Protein AF-A0A1Q8ZXB2-F1 (afdb_monomer_lite)

Structure (mmCIF, N/CA/C/O backbone):
data_AF-A0A1Q8ZXB2-F1
#
_entry.id   AF-A0A1Q8ZXB2-F1
#
loop_
_atom_site.group_PDB
_atom_site.id
_atom_site.type_symbol
_atom_site.label_atom_id
_atom_site.label_alt_id
_atom_site.label_comp_id
_atom_site.label_asym_id
_atom_site.label_entity_id
_atom_site.label_seq_id
_at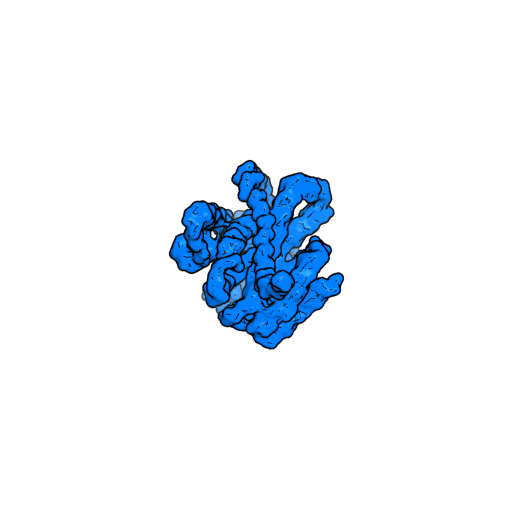om_site.pdbx_PDB_ins_code
_atom_site.Cartn_x
_atom_site.Cartn_y
_atom_site.Cartn_z
_atom_site.occupancy
_atom_site.B_iso_or_equiv
_atom_site.auth_seq_id
_atom_site.auth_comp_id
_atom_site.auth_asym_id
_atom_site.auth_atom_id
_atom_site.pdbx_PDB_model_num
ATOM 1 N N . MET A 1 1 ? -3.886 0.134 68.577 1.00 41.31 1 MET A N 1
ATOM 2 C CA . MET A 1 1 ? -2.543 -0.300 68.139 1.00 41.31 1 MET A CA 1
ATOM 3 C C . MET A 1 1 ? -2.770 -1.552 67.307 1.00 41.31 1 MET A C 1
ATOM 5 O O . MET A 1 1 ? -3.619 -2.317 67.733 1.00 41.31 1 MET A O 1
ATOM 9 N N . GLU A 1 2 ? -2.089 -1.690 66.161 1.00 32.56 2 GLU A N 1
ATOM 10 C CA . GLU A 1 2 ? -2.422 -2.555 64.994 1.00 32.56 2 GLU A CA 1
ATOM 11 C C . GLU A 1 2 ? -3.511 -1.990 64.057 1.00 32.56 2 GLU A C 1
ATOM 13 O O . GLU A 1 2 ? -4.456 -1.363 64.528 1.00 32.56 2 GLU A O 1
ATOM 18 N N . ILE A 1 3 ? -3.537 -2.289 62.753 1.00 37.03 3 ILE A N 1
ATOM 19 C CA . ILE A 1 3 ? -2.647 -2.056 61.587 1.00 37.03 3 ILE A CA 1
ATOM 20 C C . ILE A 1 3 ? -3.487 -2.523 60.364 1.00 37.03 3 ILE A C 1
ATOM 22 O O . ILE A 1 3 ? -4.209 -3.504 60.470 1.00 37.03 3 ILE A O 1
ATOM 26 N N . GLU A 1 4 ? -3.399 -1.797 59.240 1.00 34.88 4 GLU A N 1
ATOM 27 C CA . GLU A 1 4 ? -3.680 -2.196 57.834 1.00 34.88 4 GLU A CA 1
ATOM 28 C C . GLU A 1 4 ? -5.037 -2.799 57.388 1.00 34.88 4 GLU A C 1
ATOM 30 O O . GLU A 1 4 ? -5.417 -3.908 57.734 1.00 34.88 4 GLU A O 1
ATOM 35 N N . HIS A 1 5 ? -5.681 -2.147 56.404 1.00 34.31 5 HIS A N 1
ATOM 36 C CA . HIS A 1 5 ? -5.568 -2.575 54.995 1.00 34.31 5 HIS A CA 1
ATOM 37 C C . HIS A 1 5 ? -6.245 -1.571 54.038 1.00 34.31 5 HIS A C 1
ATOM 39 O O . HIS A 1 5 ? -7.445 -1.618 53.775 1.00 34.31 5 HIS A O 1
ATOM 45 N N . MET A 1 6 ? -5.443 -0.675 53.453 1.00 32.47 6 MET A N 1
ATOM 46 C CA . MET A 1 6 ? -5.772 -0.019 52.184 1.00 32.47 6 MET A CA 1
ATOM 47 C C . MET A 1 6 ? -5.196 -0.861 51.045 1.00 32.47 6 MET A C 1
ATOM 49 O O . MET A 1 6 ? -3.980 -0.977 50.911 1.00 32.47 6 MET A O 1
ATOM 53 N N . ILE A 1 7 ? -6.053 -1.410 50.184 1.00 34.94 7 ILE A N 1
ATOM 54 C CA . ILE A 1 7 ? -5.630 -1.961 48.892 1.00 34.94 7 ILE A CA 1
ATOM 55 C C . ILE A 1 7 ? -5.640 -0.811 47.880 1.00 34.94 7 ILE A C 1
ATOM 57 O O . ILE A 1 7 ? -6.635 -0.540 47.208 1.00 34.94 7 ILE A O 1
ATOM 61 N N . HIS A 1 8 ? -4.508 -0.115 47.774 1.00 31.95 8 HIS A N 1
ATOM 62 C CA . HIS A 1 8 ? -4.231 0.780 46.657 1.00 31.95 8 HIS A CA 1
ATOM 63 C C . HIS A 1 8 ? -3.672 -0.027 45.479 1.00 31.95 8 HIS A C 1
ATOM 65 O O . HIS A 1 8 ? -2.573 -0.574 45.521 1.00 31.95 8 HIS A O 1
ATOM 71 N N . LYS A 1 9 ? -4.445 -0.075 44.393 1.00 31.98 9 LYS A N 1
ATOM 72 C CA . LYS A 1 9 ? -4.038 -0.607 43.088 1.00 31.98 9 LYS A CA 1
ATOM 73 C C . LYS A 1 9 ? -2.970 0.321 42.473 1.00 31.98 9 LYS A C 1
ATOM 75 O O . LYS A 1 9 ? -3.253 1.510 42.302 1.00 31.98 9 LYS A O 1
ATOM 80 N N . PRO A 1 10 ? -1.765 -0.157 42.113 1.00 35.84 10 PRO A N 1
ATOM 81 C CA . PRO A 1 10 ? -0.718 0.723 41.607 1.00 35.84 10 PRO A CA 1
ATOM 82 C C . PRO A 1 10 ? -0.973 1.119 40.144 1.00 35.84 10 PRO A C 1
ATOM 84 O O . PRO A 1 10 ? -0.907 0.297 39.229 1.00 35.84 10 PRO A O 1
ATOM 87 N N . ARG A 1 11 ? -1.213 2.418 39.920 1.00 35.97 11 ARG A N 1
ATOM 88 C CA . ARG A 1 11 ? -1.041 3.090 38.623 1.00 35.97 11 ARG A CA 1
ATOM 89 C C . ARG A 1 11 ? 0.454 3.118 38.286 1.00 35.97 11 ARG A C 1
ATOM 91 O O . ARG A 1 11 ? 1.194 3.919 38.849 1.00 35.97 11 ARG A O 1
ATOM 98 N N . ARG A 1 12 ? 0.905 2.289 37.341 1.00 34.97 12 ARG A N 1
ATOM 99 C CA . ARG A 1 12 ? 2.200 2.491 36.672 1.00 34.97 12 ARG A CA 1
ATOM 100 C C . ARG A 1 12 ? 2.008 3.418 35.477 1.00 34.97 12 ARG A C 1
ATOM 102 O O . ARG A 1 12 ? 1.686 2.983 34.379 1.00 34.97 12 ARG A O 1
ATOM 109 N N . ALA A 1 13 ? 2.207 4.708 35.729 1.00 33.03 13 ALA A N 1
ATOM 110 C CA . ALA A 1 13 ? 2.567 5.674 34.705 1.00 33.03 13 ALA A CA 1
ATOM 111 C C . ALA A 1 13 ? 4.041 5.446 34.341 1.00 33.03 13 ALA A C 1
ATOM 113 O O . ALA A 1 13 ? 4.943 5.920 35.033 1.00 33.03 13 ALA A O 1
ATOM 114 N N . THR A 1 14 ? 4.295 4.678 33.284 1.00 30.80 14 THR A N 1
ATOM 115 C CA . THR A 1 14 ? 5.643 4.561 32.726 1.00 30.80 14 THR A CA 1
ATOM 116 C C . THR A 1 14 ? 5.859 5.718 31.763 1.00 30.80 14 THR A C 1
ATOM 118 O O . THR A 1 14 ? 5.283 5.768 30.680 1.00 30.80 14 THR A O 1
ATOM 121 N N . LYS A 1 15 ? 6.682 6.668 32.205 1.00 31.34 15 LYS A N 1
ATOM 122 C CA . LYS A 1 15 ? 7.253 7.743 31.398 1.00 31.34 15 LYS A CA 1
ATOM 123 C C . LYS A 1 15 ? 7.986 7.126 30.199 1.00 31.34 15 LYS A C 1
ATOM 125 O O . LYS A 1 15 ? 9.001 6.464 30.393 1.00 31.34 15 LYS A O 1
ATOM 130 N N . ILE A 1 16 ? 7.489 7.347 28.983 1.00 32.88 16 ILE A N 1
ATOM 131 C CA . ILE A 1 16 ? 8.273 7.163 27.758 1.00 32.88 16 ILE A CA 1
ATOM 132 C C . ILE A 1 16 ? 8.692 8.553 27.293 1.00 32.88 16 ILE A C 1
ATOM 134 O O . ILE A 1 16 ? 7.879 9.399 26.929 1.00 32.88 16 ILE A O 1
ATOM 138 N N . THR A 1 17 ? 9.990 8.780 27.417 1.00 32.19 17 THR A N 1
ATOM 139 C CA . THR A 1 17 ? 10.724 9.993 27.095 1.00 32.19 17 THR A CA 1
ATOM 140 C C . THR A 1 17 ? 10.574 10.352 25.617 1.00 32.19 17 THR A C 1
ATOM 142 O O . THR A 1 17 ? 10.828 9.538 24.731 1.00 32.19 17 THR A O 1
ATOM 145 N N . VAL A 1 18 ? 10.183 11.600 25.372 1.00 33.41 18 VAL A N 1
ATOM 146 C CA . VAL A 1 18 ? 10.140 12.257 24.064 1.00 33.41 18 VAL A CA 1
ATOM 147 C C . VAL A 1 18 ? 11.565 12.361 23.505 1.00 33.41 18 VAL A C 1
ATOM 149 O O . VAL A 1 18 ? 12.358 13.173 23.965 1.00 33.41 18 VAL A O 1
ATOM 152 N N . PHE A 1 19 ? 11.879 11.541 22.503 1.00 29.39 19 PHE A N 1
ATOM 153 C CA . PHE A 1 19 ? 13.029 11.694 21.605 1.00 29.39 19 PHE A CA 1
ATOM 154 C C . PHE A 1 19 ? 12.499 11.623 20.169 1.00 29.39 19 PHE A C 1
ATOM 156 O O . PHE A 1 19 ? 12.494 10.562 19.554 1.00 29.39 19 PHE A O 1
ATOM 163 N N . LEU A 1 20 ? 11.952 12.728 19.653 1.00 33.69 20 LEU A N 1
ATOM 164 C CA . LEU A 1 20 ? 11.461 12.799 18.269 1.00 33.69 20 LEU A CA 1
ATOM 165 C C . LEU A 1 20 ? 11.392 14.250 17.765 1.00 33.69 20 LEU A C 1
ATOM 167 O O . LEU A 1 20 ? 10.346 14.739 17.359 1.00 33.69 20 LEU A O 1
ATOM 171 N N . THR A 1 21 ? 12.527 14.951 17.787 1.00 33.75 21 THR A N 1
ATOM 172 C CA . THR A 1 21 ? 12.700 16.250 17.111 1.00 33.75 21 THR A CA 1
ATOM 173 C C . THR A 1 21 ? 14.151 16.436 16.656 1.00 33.75 21 THR A C 1
ATOM 175 O O . THR A 1 21 ? 14.835 17.297 17.191 1.00 33.75 21 THR A O 1
ATOM 178 N N . ALA A 1 22 ? 14.655 15.614 15.723 1.00 27.95 22 ALA A N 1
ATOM 179 C CA . ALA A 1 22 ? 15.921 15.893 15.014 1.00 27.95 22 ALA A CA 1
ATOM 180 C C . ALA A 1 22 ? 16.197 14.954 13.812 1.00 27.95 22 ALA A C 1
ATOM 182 O O . ALA A 1 22 ? 17.287 14.412 13.723 1.00 27.95 22 ALA A O 1
ATOM 183 N N . VAL A 1 23 ? 15.256 14.726 12.884 1.00 32.59 23 VAL A N 1
ATOM 184 C CA . VAL A 1 23 ? 15.594 14.165 11.547 1.00 32.59 23 VAL A CA 1
ATOM 185 C C . VAL A 1 23 ? 14.583 14.677 10.511 1.00 32.59 23 VAL A C 1
ATOM 187 O O . VAL A 1 23 ? 13.684 13.954 10.092 1.00 32.59 23 VAL A O 1
ATOM 190 N N . SER A 1 24 ? 14.633 15.963 10.152 1.00 34.28 24 SER A N 1
ATOM 191 C CA . SER A 1 24 ? 13.701 16.519 9.146 1.00 34.28 24 SER A CA 1
ATOM 192 C C . SER A 1 24 ? 14.320 17.526 8.177 1.00 34.28 24 SER A C 1
ATOM 194 O O . SER A 1 24 ? 13.580 18.227 7.500 1.00 34.28 24 SER A O 1
ATOM 196 N N . VAL A 1 25 ? 15.649 17.605 8.065 1.00 33.84 25 VAL A N 1
ATOM 197 C CA . VAL A 1 25 ? 16.295 18.488 7.079 1.00 33.84 25 VAL A CA 1
ATOM 198 C C . VAL A 1 25 ? 17.496 17.788 6.456 1.00 33.84 25 VAL A C 1
ATOM 200 O O . VAL A 1 25 ? 18.619 17.945 6.911 1.00 33.84 25 VAL A O 1
ATOM 203 N N . MET A 1 26 ? 17.246 16.967 5.444 1.00 35.16 26 MET A N 1
ATOM 2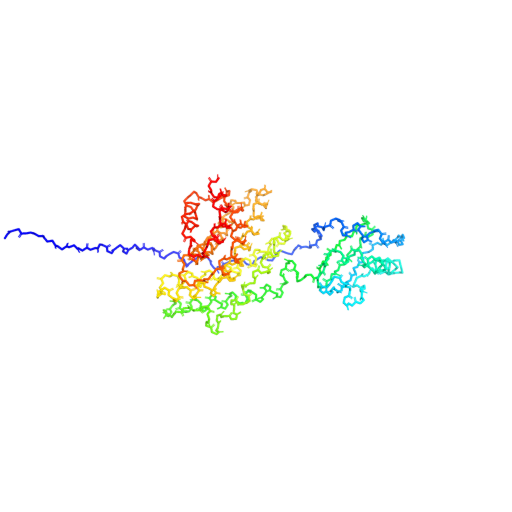04 C CA . MET A 1 26 ? 18.140 16.696 4.310 1.00 35.16 26 MET A CA 1
ATOM 205 C C . MET A 1 26 ? 17.419 15.723 3.379 1.00 35.16 26 MET A C 1
ATOM 207 O O . MET A 1 26 ? 16.443 15.114 3.803 1.00 35.16 26 MET A O 1
ATOM 211 N N . TRP A 1 27 ? 17.931 15.549 2.163 1.00 32.44 27 TRP A N 1
ATOM 212 C CA . TRP A 1 27 ? 17.411 14.721 1.062 1.00 32.44 27 TRP A CA 1
ATOM 213 C C . TRP A 1 27 ? 16.658 15.501 -0.024 1.00 32.44 27 TRP A C 1
ATOM 215 O O . TRP A 1 27 ? 15.536 15.178 -0.399 1.00 32.44 27 TRP A O 1
ATOM 225 N N . MET A 1 28 ? 17.347 16.500 -0.587 1.00 33.44 28 MET A N 1
ATOM 226 C CA . MET A 1 28 ? 17.299 16.753 -2.028 1.00 33.44 28 MET A CA 1
ATOM 227 C C . MET A 1 28 ? 18.561 16.151 -2.654 1.00 33.44 28 MET A C 1
ATOM 229 O O . MET A 1 28 ? 19.635 16.712 -2.480 1.00 33.44 28 MET A O 1
ATOM 233 N N . PHE A 1 29 ? 18.433 15.051 -3.393 1.00 31.67 29 PHE A N 1
ATOM 234 C CA . PHE A 1 29 ? 19.341 14.731 -4.496 1.00 31.67 29 PHE A CA 1
ATOM 235 C C . PHE A 1 29 ? 18.524 14.060 -5.598 1.00 31.67 29 PHE A C 1
ATOM 237 O O . PHE A 1 29 ? 18.006 12.960 -5.429 1.00 31.67 29 PHE A O 1
ATOM 244 N N . ALA A 1 30 ? 18.379 14.774 -6.712 1.00 28.95 30 ALA A N 1
ATOM 245 C CA . ALA A 1 30 ? 17.863 14.242 -7.958 1.00 28.95 30 ALA A CA 1
ATOM 246 C C . ALA A 1 30 ? 19.004 13.505 -8.670 1.00 28.95 30 ALA A C 1
ATOM 248 O O . ALA A 1 30 ? 20.002 14.124 -9.034 1.00 28.95 30 ALA A O 1
ATOM 249 N N . PHE A 1 31 ? 18.856 12.198 -8.880 1.00 30.98 31 PHE A N 1
ATOM 250 C CA . PHE A 1 31 ? 19.665 11.457 -9.843 1.00 30.98 31 PHE A CA 1
ATOM 251 C C . PHE A 1 31 ? 18.786 11.133 -11.050 1.00 30.98 31 PHE A C 1
ATOM 253 O O . PHE A 1 31 ? 17.830 10.368 -10.951 1.00 30.98 31 PHE A O 1
ATOM 260 N N . SER A 1 32 ? 19.101 11.746 -12.189 1.00 29.02 32 SER A N 1
ATOM 261 C CA . SER A 1 32 ? 18.506 11.410 -13.481 1.00 29.02 32 SER A CA 1
ATOM 262 C C . SER A 1 32 ? 19.153 10.136 -14.014 1.00 29.02 32 SER A C 1
ATOM 264 O O . SER A 1 32 ? 20.352 10.135 -14.284 1.00 29.02 32 SER A O 1
ATOM 266 N N . ILE A 1 33 ? 18.379 9.065 -14.204 1.00 30.59 33 ILE A N 1
ATOM 267 C CA . ILE A 1 33 ? 18.810 7.895 -14.980 1.00 30.59 33 ILE A CA 1
ATOM 268 C C . ILE A 1 33 ? 17.678 7.481 -15.927 1.00 30.59 33 ILE A C 1
ATOM 270 O O . ILE A 1 33 ? 16.533 7.298 -15.522 1.00 30.59 33 ILE A O 1
ATOM 274 N N . SER A 1 34 ? 18.043 7.372 -17.205 1.00 24.20 34 SER A N 1
ATOM 275 C CA . SER A 1 34 ? 17.224 6.964 -18.349 1.00 24.20 34 SER A CA 1
ATOM 276 C C . SER A 1 34 ? 16.702 5.525 -18.199 1.00 24.20 34 SER A C 1
ATOM 278 O O . SER A 1 34 ? 17.465 4.623 -17.849 1.00 24.20 34 SER A O 1
ATOM 280 N N . SER A 1 35 ? 15.410 5.294 -18.458 1.00 28.97 35 SER A N 1
ATOM 281 C CA . SER A 1 35 ? 14.759 3.982 -18.332 1.00 28.97 35 SER A CA 1
ATOM 282 C C . SER A 1 35 ? 14.582 3.288 -19.684 1.00 28.97 35 SER A C 1
ATOM 284 O O . SER A 1 35 ? 13.840 3.772 -20.535 1.00 28.97 35 SER A O 1
ATOM 286 N N . ALA A 1 36 ? 15.169 2.100 -19.829 1.00 24.86 36 ALA A N 1
ATOM 287 C CA . ALA A 1 36 ? 14.821 1.118 -20.856 1.00 24.86 36 ALA A CA 1
ATOM 288 C C . ALA A 1 36 ? 14.400 -0.209 -20.189 1.00 24.86 36 ALA A C 1
ATOM 290 O O . ALA A 1 36 ? 15.204 -0.748 -19.427 1.00 24.86 36 ALA A O 1
ATOM 291 N N . GLN A 1 37 ? 13.146 -0.629 -20.458 1.00 30.55 37 GLN A N 1
ATOM 292 C CA . GLN A 1 37 ? 12.530 -1.980 -20.620 1.00 30.55 37 GLN A CA 1
ATOM 293 C C . GLN A 1 37 ? 12.864 -3.123 -19.628 1.00 30.55 37 GLN A C 1
ATOM 295 O O . GLN A 1 37 ? 13.959 -3.173 -19.070 1.00 30.55 37 GLN A O 1
ATOM 300 N N . ASP A 1 38 ? 12.029 -4.142 -19.372 1.00 28.25 38 ASP A N 1
ATOM 301 C CA . ASP A 1 38 ? 10.601 -4.506 -19.567 1.00 28.25 38 ASP A CA 1
ATOM 302 C C . ASP A 1 38 ? 10.347 -5.668 -18.549 1.00 28.25 38 ASP A C 1
ATOM 304 O O . ASP A 1 38 ? 11.302 -6.349 -18.164 1.00 28.25 38 ASP A O 1
ATOM 308 N N . ALA A 1 39 ? 9.109 -5.906 -18.089 1.00 29.39 39 ALA A N 1
ATOM 309 C CA . ALA A 1 39 ? 8.729 -7.020 -17.188 1.00 29.39 39 ALA A CA 1
ATOM 310 C C . ALA A 1 39 ? 7.870 -8.084 -17.928 1.00 29.39 39 ALA A C 1
ATOM 312 O O . ALA A 1 39 ? 7.275 -7.758 -18.956 1.00 29.39 39 ALA A O 1
ATOM 313 N N . PRO A 1 40 ? 7.812 -9.358 -17.474 1.00 36.81 40 PRO A N 1
ATOM 314 C CA . PRO A 1 40 ? 7.386 -10.485 -18.307 1.00 36.81 40 PRO A CA 1
ATOM 315 C C . PRO A 1 40 ? 5.861 -10.645 -18.403 1.00 36.81 40 PRO A C 1
ATOM 317 O O . PRO A 1 40 ? 5.138 -10.620 -17.409 1.00 36.81 40 PRO A O 1
ATOM 320 N N . VAL A 1 41 ? 5.399 -10.876 -19.631 1.00 45.75 41 VAL A N 1
ATOM 321 C CA . VAL A 1 41 ? 3.998 -11.050 -20.041 1.00 45.75 41 VAL A CA 1
ATOM 322 C C . VAL A 1 41 ? 3.596 -12.532 -20.001 1.00 45.75 41 VAL A C 1
ATOM 324 O O . VAL A 1 41 ? 4.425 -13.419 -20.197 1.00 45.75 41 VAL A O 1
ATOM 327 N N . ASN A 1 42 ? 2.303 -12.800 -19.785 1.00 58.62 42 ASN A N 1
ATOM 328 C CA . ASN A 1 42 ? 1.661 -14.110 -19.930 1.00 58.62 42 ASN A CA 1
ATOM 329 C C . ASN A 1 42 ? 1.934 -14.698 -21.334 1.00 58.62 42 ASN A C 1
ATOM 331 O O . ASN A 1 42 ? 1.296 -14.304 -22.311 1.00 58.62 42 ASN A O 1
ATOM 335 N N . SER A 1 43 ? 2.899 -15.618 -21.435 1.00 61.12 43 SER A N 1
ATOM 336 C CA . SER A 1 43 ? 3.471 -16.107 -22.702 1.00 61.12 43 SER A CA 1
ATOM 337 C C . SER A 1 43 ? 2.428 -16.592 -23.715 1.00 61.12 43 SER A C 1
ATOM 339 O O . SER A 1 43 ? 2.554 -16.322 -24.904 1.00 61.12 43 SER A O 1
ATOM 341 N N . LYS A 1 44 ? 1.329 -17.195 -23.246 1.00 70.44 44 LYS A N 1
ATOM 342 C CA . LYS A 1 44 ? 0.254 -17.722 -24.105 1.00 70.44 44 LYS A CA 1
ATOM 343 C C . LYS A 1 44 ? -0.507 -16.657 -24.901 1.00 70.44 44 LYS A C 1
ATOM 345 O O . LYS A 1 44 ? -0.940 -16.932 -26.020 1.00 70.44 44 LYS A O 1
ATOM 350 N N . LEU A 1 45 ? -0.698 -15.460 -24.343 1.00 76.56 45 LEU A N 1
ATOM 351 C CA . LEU A 1 45 ? -1.380 -14.364 -25.045 1.00 76.56 45 LEU A CA 1
ATOM 352 C C . LEU A 1 45 ? -0.503 -13.831 -26.182 1.00 76.56 45 LEU A C 1
ATOM 354 O O . LEU A 1 45 ? -0.979 -13.609 -27.295 1.00 76.56 45 LEU A O 1
ATOM 358 N N . ASN A 1 46 ? 0.794 -13.696 -25.909 1.00 77.00 46 ASN A N 1
ATOM 359 C CA . ASN A 1 46 ? 1.766 -13.270 -26.904 1.00 77.00 46 ASN A CA 1
ATOM 360 C C . ASN A 1 46 ? 1.875 -14.272 -28.049 1.00 77.00 46 ASN A C 1
ATOM 362 O O . ASN A 1 46 ? 1.771 -13.868 -29.203 1.00 77.00 46 ASN A O 1
ATOM 366 N N . ASP A 1 47 ? 1.988 -15.565 -27.741 1.00 75.94 47 ASP A N 1
ATOM 367 C CA . ASP A 1 47 ? 2.031 -16.624 -28.753 1.00 75.94 47 ASP A CA 1
ATOM 368 C C . ASP A 1 47 ? 0.773 -16.610 -29.635 1.00 75.94 47 ASP A C 1
ATOM 370 O O . ASP A 1 47 ? 0.847 -16.769 -30.855 1.00 75.94 47 ASP A O 1
ATOM 374 N N . THR A 1 48 ? -0.391 -16.351 -29.030 1.00 80.00 48 THR A N 1
ATOM 375 C CA . THR A 1 48 ? -1.670 -16.261 -29.745 1.00 80.00 48 THR A CA 1
ATOM 376 C C . THR A 1 48 ? -1.661 -15.128 -30.764 1.00 80.00 48 THR A C 1
ATOM 378 O O . THR A 1 48 ? -2.029 -15.339 -31.916 1.00 80.00 48 THR A O 1
ATOM 381 N N . ILE A 1 49 ? -1.220 -13.935 -30.368 1.00 82.88 49 ILE A N 1
ATOM 382 C CA . ILE A 1 49 ? -1.210 -12.760 -31.245 1.00 82.88 49 ILE A CA 1
ATOM 383 C C . ILE A 1 49 ? -0.094 -12.860 -32.291 1.00 82.88 49 ILE A C 1
ATOM 385 O O . ILE A 1 49 ? -0.319 -12.520 -33.455 1.00 82.88 49 ILE A O 1
ATOM 389 N N . LEU A 1 50 ? 1.078 -13.382 -31.914 1.00 83.31 50 LEU A N 1
ATOM 390 C CA . LEU A 1 50 ? 2.179 -13.646 -32.842 1.00 83.31 50 LEU A CA 1
ATOM 391 C C . LEU A 1 50 ? 1.779 -14.664 -33.917 1.00 83.31 50 LEU A C 1
ATOM 393 O O . LEU A 1 50 ? 2.172 -14.502 -35.068 1.00 83.31 50 LEU A O 1
ATOM 397 N N . ALA A 1 51 ? 0.909 -15.632 -33.610 1.00 82.38 51 ALA A N 1
ATOM 398 C CA . ALA A 1 51 ? 0.364 -16.547 -34.616 1.00 82.38 51 ALA A CA 1
ATOM 399 C C . ALA A 1 51 ? -0.487 -15.842 -35.696 1.00 82.38 51 ALA A C 1
ATOM 401 O O . ALA A 1 51 ? -0.642 -16.365 -36.800 1.00 82.38 51 ALA A O 1
ATOM 402 N N . CYS A 1 52 ? -1.040 -14.660 -35.405 1.00 86.94 52 CYS A N 1
ATOM 403 C CA . CYS A 1 52 ? -1.750 -13.829 -36.382 1.00 86.94 52 CYS A CA 1
ATOM 404 C C . CYS A 1 52 ? -0.852 -12.794 -37.072 1.00 86.94 52 CYS A C 1
ATOM 406 O O . CYS A 1 52 ? -1.318 -12.102 -37.987 1.00 86.94 52 CYS A O 1
ATOM 408 N N . PHE A 1 53 ? 0.400 -12.653 -36.636 1.00 90.00 53 PHE A N 1
ATOM 409 C CA . PHE A 1 53 ? 1.291 -11.593 -37.076 1.00 90.00 53 PHE A CA 1
ATOM 410 C C . PHE A 1 53 ? 2.139 -12.023 -38.273 1.00 90.00 53 PHE A C 1
ATOM 412 O O . PHE A 1 53 ? 2.841 -13.026 -38.242 1.00 90.00 53 PHE A O 1
ATOM 419 N N . MET A 1 54 ? 2.073 -11.234 -39.346 1.00 86.25 54 MET A N 1
ATOM 420 C CA . MET A 1 54 ? 2.890 -11.412 -40.549 1.00 86.25 54 MET A CA 1
ATOM 421 C C . MET A 1 54 ? 3.674 -10.118 -40.793 1.00 86.25 54 MET A C 1
ATOM 423 O O . MET A 1 54 ? 3.162 -9.226 -41.482 1.00 86.25 54 MET A O 1
ATOM 427 N N . PRO A 1 55 ? 4.860 -9.963 -40.176 1.00 83.75 55 PRO A N 1
ATOM 428 C CA . PRO A 1 55 ? 5.635 -8.736 -40.288 1.00 83.75 55 PRO A CA 1
ATOM 429 C C . PRO A 1 55 ? 6.246 -8.583 -41.688 1.00 83.75 55 PRO A C 1
ATOM 431 O O . PRO A 1 55 ? 6.754 -9.560 -42.246 1.00 83.75 55 PRO A O 1
ATOM 434 N N . PRO A 1 56 ? 6.253 -7.369 -42.265 1.00 83.31 56 PRO A N 1
ATOM 435 C CA . PRO A 1 56 ? 7.130 -7.068 -43.387 1.00 83.31 56 PRO A CA 1
ATOM 436 C C . PRO A 1 56 ? 8.601 -7.068 -42.922 1.00 83.31 56 PRO A C 1
ATOM 438 O O . PRO A 1 56 ? 8.882 -6.658 -41.792 1.00 83.31 56 PRO A O 1
ATOM 441 N N . PRO A 1 57 ? 9.553 -7.506 -43.764 1.00 82.25 57 PRO A N 1
ATOM 442 C CA . PRO A 1 57 ? 10.970 -7.451 -43.422 1.00 82.25 57 PRO A CA 1
ATOM 443 C C . PRO A 1 57 ? 11.485 -6.004 -43.404 1.00 82.25 57 PRO A C 1
ATOM 445 O O . PRO A 1 57 ? 11.026 -5.163 -44.176 1.00 82.25 57 PRO A O 1
ATOM 448 N N . GLY A 1 58 ? 12.494 -5.743 -42.569 1.00 79.94 58 GLY A N 1
ATOM 449 C CA . GLY A 1 58 ? 13.266 -4.494 -42.594 1.00 79.94 58 GLY A CA 1
ATOM 450 C C . GLY A 1 58 ? 12.767 -3.369 -41.685 1.00 79.94 58 GLY A C 1
ATOM 451 O O . GLY A 1 58 ? 13.328 -2.280 -41.748 1.00 79.94 58 GLY A O 1
ATOM 452 N N . ALA A 1 59 ? 11.748 -3.604 -40.856 1.00 85.31 59 ALA A N 1
ATOM 453 C CA . ALA A 1 59 ? 11.356 -2.651 -39.819 1.00 85.31 59 ALA A CA 1
ATOM 454 C C . ALA A 1 59 ? 12.439 -2.554 -38.736 1.00 85.31 59 ALA A C 1
ATOM 456 O O . ALA A 1 59 ? 13.034 -3.566 -38.360 1.00 85.31 59 ALA A O 1
ATOM 457 N N . THR A 1 60 ? 12.688 -1.346 -38.239 1.00 80.50 60 THR A N 1
ATOM 458 C CA . THR A 1 60 ? 13.704 -1.082 -37.203 1.00 80.50 60 THR A CA 1
ATOM 459 C C . THR A 1 60 ? 13.112 -0.445 -35.955 1.00 80.50 60 THR A C 1
ATOM 461 O O . THR A 1 60 ? 13.753 -0.456 -34.905 1.00 80.50 60 THR A O 1
ATOM 464 N N . HIS A 1 61 ? 11.883 0.064 -36.043 1.00 80.88 61 HIS A N 1
ATOM 465 C CA . HIS A 1 61 ? 11.192 0.702 -34.934 1.00 80.88 61 HIS A CA 1
ATOM 466 C C . HIS A 1 61 ? 10.018 -0.131 -34.433 1.00 80.88 61 HIS A C 1
ATOM 468 O O . HIS A 1 61 ? 9.417 -0.945 -35.135 1.00 80.88 61 HIS A O 1
ATOM 474 N N . ILE A 1 62 ? 9.680 0.112 -33.174 1.00 80.75 62 ILE A N 1
ATOM 475 C CA . ILE A 1 62 ? 8.606 -0.580 -32.478 1.00 80.75 62 ILE A CA 1
ATOM 476 C C . ILE A 1 62 ? 7.253 -0.038 -32.940 1.00 80.75 62 ILE A C 1
ATOM 478 O O . ILE A 1 62 ? 7.103 1.147 -33.237 1.00 80.75 62 ILE A O 1
ATOM 482 N N . ALA A 1 63 ? 6.254 -0.918 -32.972 1.00 83.69 63 ALA A N 1
ATOM 483 C CA . ALA A 1 63 ? 4.863 -0.530 -33.162 1.00 83.69 63 ALA A CA 1
ATOM 484 C C . ALA A 1 63 ? 4.057 -0.780 -31.887 1.00 83.69 63 ALA A C 1
ATOM 486 O O . ALA A 1 63 ? 4.172 -1.845 -31.279 1.00 83.69 63 ALA A O 1
ATOM 487 N N . VAL A 1 64 ? 3.207 0.175 -31.504 1.00 83.50 64 VAL A N 1
ATOM 488 C CA . VAL A 1 64 ? 2.295 0.033 -30.359 1.00 83.50 64 VAL A CA 1
ATOM 489 C C . VAL A 1 64 ? 0.853 0.155 -30.831 1.00 83.50 64 VAL A C 1
ATOM 491 O O . VAL A 1 64 ? 0.460 1.169 -31.410 1.00 83.50 64 VAL A O 1
ATOM 494 N N . ILE A 1 65 ? 0.056 -0.880 -30.572 1.00 87.19 65 ILE A N 1
ATOM 495 C CA . ILE A 1 65 ? -1.357 -0.975 -30.945 1.00 87.19 65 ILE A CA 1
ATOM 496 C C . ILE A 1 65 ? -2.214 -0.910 -29.692 1.00 87.19 65 ILE A C 1
ATOM 498 O O . ILE A 1 65 ? -2.139 -1.806 -28.866 1.00 87.19 65 ILE A O 1
ATOM 502 N N . SER A 1 66 ? -3.069 0.097 -29.563 1.00 82.38 66 SER A N 1
ATOM 503 C CA . SER A 1 66 ? -4.024 0.195 -28.460 1.00 82.38 66 SER A CA 1
ATOM 504 C C . SER A 1 66 ? -5.388 -0.375 -28.847 1.00 82.38 66 SER A C 1
ATOM 506 O O . SER A 1 66 ? -5.905 -0.080 -29.922 1.00 82.38 66 SER A O 1
ATOM 508 N N . ALA A 1 67 ? -5.980 -1.177 -27.970 1.00 83.81 67 ALA A N 1
ATOM 509 C CA . ALA A 1 67 ? -7.299 -1.776 -28.092 1.00 83.81 67 ALA A CA 1
ATOM 510 C C . ALA A 1 67 ? -8.081 -1.570 -26.792 1.00 83.81 67 ALA A C 1
ATOM 512 O O . ALA A 1 67 ? -7.554 -1.808 -25.711 1.00 83.81 67 ALA A O 1
ATOM 513 N N . THR A 1 68 ? -9.342 -1.162 -26.883 1.00 83.81 68 THR A N 1
ATOM 514 C CA . THR A 1 68 ? -10.212 -1.016 -25.707 1.00 83.81 68 THR A CA 1
ATOM 515 C C . THR A 1 68 ? -11.132 -2.217 -25.618 1.00 83.81 68 THR A C 1
ATOM 517 O O . THR A 1 68 ? -11.854 -2.489 -26.572 1.00 83.81 68 THR A O 1
ATOM 520 N N . PHE A 1 69 ? -11.144 -2.904 -24.480 1.00 79.19 69 PHE A N 1
ATOM 521 C CA . PHE A 1 69 ? -11.936 -4.107 -24.249 1.00 79.19 69 PHE A CA 1
ATOM 522 C C . PHE A 1 69 ? -13.208 -3.820 -23.447 1.00 79.19 69 PHE A C 1
ATOM 524 O O . PHE A 1 69 ? -13.198 -3.029 -22.496 1.00 79.19 69 PHE A O 1
ATOM 531 N N . ALA A 1 70 ? -14.307 -4.458 -23.847 1.00 82.25 70 ALA A N 1
ATOM 532 C CA . ALA A 1 70 ? -15.569 -4.481 -23.117 1.00 82.25 70 ALA A CA 1
ATOM 533 C C . ALA A 1 70 ? -15.551 -5.548 -22.004 1.00 82.25 70 ALA A C 1
ATOM 535 O O . ALA A 1 70 ? -14.593 -6.305 -21.858 1.00 82.25 70 ALA A O 1
ATOM 536 N N . GLU A 1 71 ? -16.601 -5.601 -21.179 1.00 76.25 71 GLU A N 1
ATOM 537 C CA . GLU A 1 71 ? -16.670 -6.541 -20.046 1.00 76.25 71 GLU A CA 1
ATOM 538 C C . GLU A 1 71 ? -16.700 -8.017 -20.469 1.00 76.25 71 GLU A C 1
ATOM 540 O O . GLU A 1 71 ? -16.319 -8.883 -19.682 1.00 76.25 71 GLU A O 1
ATOM 545 N N . ASP A 1 72 ? -17.120 -8.287 -21.704 1.00 76.44 72 ASP A N 1
ATOM 546 C CA . ASP A 1 72 ? -17.160 -9.611 -22.326 1.00 76.44 72 ASP A CA 1
ATOM 547 C C . ASP A 1 72 ? -15.831 -10.018 -22.993 1.00 76.44 72 ASP A C 1
ATOM 549 O O . ASP A 1 72 ? -15.717 -11.137 -23.490 1.00 76.44 72 ASP A O 1
ATOM 553 N N . GLY A 1 73 ? -14.815 -9.144 -22.981 1.00 71.31 73 GLY A N 1
ATOM 554 C CA . GLY A 1 73 ? -13.512 -9.386 -23.605 1.00 71.31 73 GLY A CA 1
ATOM 555 C C . GLY A 1 73 ? -13.458 -9.104 -25.112 1.00 71.31 73 GLY A C 1
ATOM 556 O O . GLY A 1 73 ? -12.415 -9.337 -25.722 1.00 71.31 73 GLY A O 1
ATOM 557 N N . SER A 1 74 ? -14.532 -8.588 -25.718 1.00 85.44 74 SER A N 1
ATOM 558 C CA . SER A 1 74 ? -14.531 -8.106 -27.108 1.00 85.44 74 SER A CA 1
ATOM 559 C C . SER A 1 74 ? -13.937 -6.699 -27.225 1.00 85.44 74 SER A C 1
ATOM 561 O O . SER A 1 74 ? -13.789 -5.982 -26.226 1.00 85.44 74 SER A O 1
ATOM 563 N N . PHE A 1 75 ? -13.604 -6.261 -28.443 1.00 86.50 75 PHE A N 1
ATOM 564 C CA . PHE A 1 75 ? -13.193 -4.875 -28.652 1.00 86.50 75 PHE A CA 1
ATOM 565 C C . PHE A 1 75 ? -14.389 -3.921 -28.531 1.00 86.50 75 PHE A C 1
ATOM 567 O O . PHE A 1 75 ? -15.281 -3.886 -29.375 1.00 86.50 75 PHE A O 1
ATOM 574 N N . LYS A 1 76 ? -14.361 -3.059 -27.511 1.00 84.81 76 LYS A N 1
ATOM 575 C CA . LYS A 1 76 ? -15.302 -1.943 -27.345 1.00 84.81 76 LYS A CA 1
ATOM 576 C C . LYS A 1 76 ? -15.172 -0.915 -28.473 1.00 84.81 76 LYS A C 1
ATOM 578 O O . LYS A 1 76 ? -16.161 -0.323 -28.895 1.00 84.81 76 LYS A O 1
ATOM 583 N N . GLU A 1 77 ? -13.947 -0.680 -28.938 1.00 87.12 77 GLU A N 1
ATOM 584 C CA . GLU A 1 77 ? -13.628 0.196 -30.066 1.00 87.12 77 GLU A CA 1
ATOM 585 C C . GLU A 1 77 ? -12.604 -0.470 -30.980 1.00 87.12 77 GLU A C 1
ATOM 587 O O . GLU A 1 77 ? -11.775 -1.257 -30.522 1.00 87.12 77 GLU A O 1
ATOM 592 N N . LYS A 1 78 ? -12.600 -0.090 -32.264 1.00 89.81 78 LYS A N 1
ATOM 593 C CA . LYS A 1 78 ? -11.590 -0.568 -33.211 1.00 89.81 78 LYS A CA 1
ATOM 594 C C . LYS A 1 78 ? -10.182 -0.231 -32.689 1.00 89.81 78 LYS A C 1
ATOM 596 O O . LYS A 1 78 ? -9.934 0.950 -32.421 1.00 89.81 78 LYS A O 1
ATOM 601 N N . PRO A 1 79 ? -9.266 -1.215 -32.599 1.00 90.50 79 PRO A N 1
ATOM 602 C CA . PRO A 1 79 ? -7.886 -0.964 -32.208 1.00 90.50 79 PRO A CA 1
ATOM 603 C C . PRO A 1 79 ? -7.205 0.077 -33.109 1.00 90.50 79 PRO A C 1
ATOM 605 O O . PRO A 1 79 ? -7.526 0.201 -34.295 1.00 90.50 79 PRO A O 1
ATOM 608 N N . LYS A 1 80 ? -6.271 0.843 -32.546 1.00 90.94 80 LYS A N 1
ATOM 609 C CA . LYS A 1 80 ? -5.598 1.976 -33.198 1.00 90.94 80 LYS A CA 1
ATOM 610 C C . LYS A 1 80 ? -4.087 1.865 -33.025 1.00 90.94 80 LYS A C 1
ATOM 612 O O . LYS A 1 80 ? -3.605 1.371 -32.011 1.00 90.94 80 LYS A O 1
ATOM 617 N N . ILE A 1 81 ? -3.342 2.351 -34.011 1.00 89.12 81 ILE A N 1
ATOM 618 C CA . ILE A 1 81 ? -1.887 2.512 -33.907 1.00 89.12 81 ILE A CA 1
ATOM 619 C C . ILE A 1 81 ? -1.628 3.755 -33.051 1.00 89.12 81 ILE A C 1
ATOM 621 O O . ILE A 1 81 ? -2.159 4.822 -33.352 1.00 89.12 81 ILE A O 1
ATOM 625 N N . VAL A 1 82 ? -0.851 3.601 -31.982 1.00 82.75 82 VAL A N 1
ATOM 626 C CA . VAL A 1 82 ? -0.450 4.689 -31.072 1.00 82.75 82 VAL A CA 1
ATOM 627 C C . VAL A 1 82 ? 0.994 5.103 -31.319 1.00 82.75 82 VAL A C 1
ATOM 629 O O . VAL A 1 82 ? 1.320 6.280 -31.213 1.00 82.75 82 VAL A O 1
ATOM 632 N N . GLU A 1 83 ? 1.843 4.148 -31.690 1.00 82.62 83 GLU A N 1
ATOM 633 C CA . GLU A 1 83 ? 3.246 4.384 -32.019 1.00 82.62 83 GLU A CA 1
ATOM 634 C C . GLU A 1 83 ? 3.598 3.622 -33.296 1.00 82.62 83 GLU A C 1
ATOM 636 O O . GLU A 1 83 ? 3.248 2.445 -33.449 1.00 82.62 83 GLU A O 1
ATOM 641 N N . SER A 1 84 ? 4.282 4.305 -34.209 1.00 85.56 84 SER A N 1
ATOM 642 C CA . SER A 1 84 ? 4.900 3.739 -35.405 1.00 85.56 84 SER A CA 1
ATOM 643 C C . SER A 1 84 ? 6.210 4.471 -35.670 1.00 85.56 84 SER A C 1
ATOM 645 O O . SER A 1 84 ? 6.262 5.688 -35.492 1.00 85.56 84 SER A O 1
ATOM 647 N N . GLY A 1 85 ? 7.232 3.756 -36.136 1.00 75.94 85 GLY A N 1
ATOM 648 C CA . GLY A 1 85 ? 8.466 4.383 -36.610 1.00 75.94 85 GLY A CA 1
ATOM 649 C C . GLY A 1 85 ? 8.281 5.259 -37.845 1.00 75.94 85 GLY A C 1
ATOM 650 O O . GLY A 1 85 ? 7.203 5.325 -38.445 1.00 75.94 85 GLY A O 1
ATOM 651 N N . GLU A 1 86 ? 9.364 5.925 -38.231 1.00 78.69 86 GLU A N 1
ATOM 652 C CA . GLU A 1 86 ? 9.388 6.816 -39.385 1.00 78.69 86 GLU A CA 1
ATOM 653 C C . GLU A 1 86 ? 9.665 6.052 -40.687 1.00 78.69 86 GLU A C 1
ATOM 655 O O . GLU A 1 86 ? 10.596 5.259 -40.794 1.00 78.69 86 GLU A O 1
ATOM 660 N N . GLY A 1 87 ? 8.878 6.343 -41.724 1.00 85.38 87 GLY A N 1
ATOM 661 C CA . GLY A 1 87 ? 9.060 5.775 -43.060 1.00 85.38 87 GLY A CA 1
ATOM 662 C C . GLY A 1 87 ? 8.045 4.693 -43.429 1.00 85.38 87 GLY A C 1
ATOM 663 O O . GLY A 1 87 ? 7.227 4.236 -42.631 1.00 85.38 87 GLY A O 1
ATOM 664 N N . SER A 1 88 ? 8.064 4.299 -44.703 1.00 86.44 88 SER A N 1
ATOM 665 C CA . SER A 1 88 ? 7.057 3.398 -45.281 1.00 86.44 88 SER A CA 1
ATOM 666 C C . SER A 1 88 ? 7.120 1.977 -44.717 1.00 86.44 88 SER A C 1
ATOM 668 O O . SER A 1 88 ? 6.084 1.320 -44.608 1.00 86.44 88 SER A O 1
ATOM 670 N N . ILE A 1 89 ? 8.313 1.509 -44.340 1.00 84.31 89 ILE A N 1
ATOM 671 C CA . ILE A 1 89 ? 8.533 0.156 -43.815 1.00 84.31 89 ILE A CA 1
ATOM 672 C C . ILE A 1 89 ? 7.993 0.035 -42.385 1.00 84.31 89 ILE A C 1
ATOM 674 O O . ILE A 1 89 ? 7.227 -0.887 -42.104 1.00 84.31 89 ILE A O 1
ATOM 678 N N . ASP A 1 90 ? 8.295 0.994 -41.508 1.00 83.69 90 ASP A N 1
ATOM 679 C CA . ASP A 1 90 ? 7.788 0.990 -40.131 1.00 83.69 90 ASP A CA 1
ATOM 680 C C . ASP A 1 90 ? 6.271 1.241 -40.074 1.00 83.69 90 ASP A C 1
ATOM 682 O O . ASP A 1 90 ? 5.559 0.614 -39.285 1.00 83.69 90 ASP A O 1
ATOM 686 N N . ALA A 1 91 ? 5.730 2.067 -40.977 1.00 86.56 91 ALA A N 1
ATOM 687 C CA . ALA A 1 91 ? 4.283 2.224 -41.130 1.00 86.56 91 ALA A CA 1
ATOM 688 C C . ALA A 1 91 ? 3.604 0.917 -41.586 1.00 86.56 91 ALA A C 1
ATOM 690 O O . ALA A 1 91 ? 2.545 0.544 -41.070 1.00 86.56 91 ALA A O 1
ATOM 691 N N . ALA A 1 92 ? 4.217 0.183 -42.523 1.00 88.50 92 ALA A N 1
ATOM 692 C CA . ALA A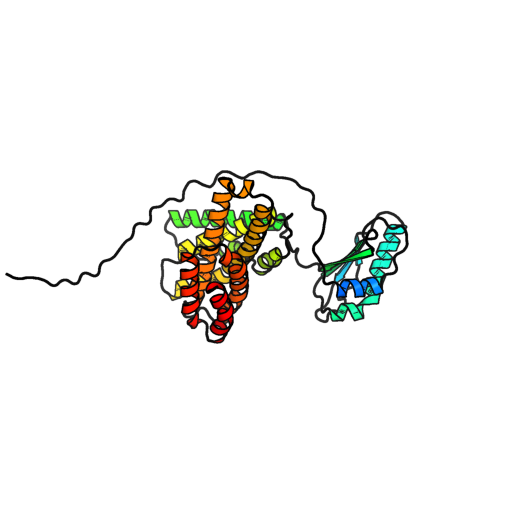 1 92 ? 3.724 -1.123 -42.958 1.00 88.50 92 ALA A CA 1
ATOM 693 C C . ALA A 1 92 ? 3.799 -2.170 -41.834 1.00 88.50 92 ALA A C 1
ATOM 695 O O . ALA A 1 92 ? 2.896 -3.003 -41.709 1.00 88.50 92 ALA A O 1
ATOM 696 N N . PHE A 1 93 ? 4.835 -2.105 -40.995 1.00 90.19 93 PHE A N 1
ATOM 697 C CA . PHE A 1 93 ? 4.989 -2.946 -39.811 1.00 90.19 93 PHE A CA 1
ATOM 698 C C . PHE A 1 93 ? 3.905 -2.658 -38.765 1.00 90.19 93 PHE A C 1
ATOM 700 O O . PHE A 1 93 ? 3.208 -3.582 -38.341 1.00 90.19 93 PHE A O 1
ATOM 707 N N . ALA A 1 94 ? 3.650 -1.387 -38.441 1.00 89.31 94 ALA A N 1
ATOM 708 C CA . ALA A 1 94 ? 2.562 -0.993 -37.546 1.00 89.31 94 ALA A CA 1
ATOM 709 C C . ALA A 1 94 ? 1.174 -1.385 -38.092 1.00 89.31 94 ALA A C 1
ATOM 711 O O . ALA A 1 94 ? 0.315 -1.873 -37.355 1.00 89.31 94 ALA A O 1
ATOM 712 N N . ALA A 1 95 ? 0.957 -1.269 -39.404 1.00 90.81 95 ALA A N 1
ATOM 713 C CA . ALA A 1 95 ? -0.270 -1.737 -40.047 1.00 90.81 95 ALA A CA 1
ATOM 714 C C . ALA A 1 95 ? -0.413 -3.272 -40.017 1.00 90.81 95 ALA A C 1
ATOM 716 O O . ALA A 1 95 ? -1.525 -3.799 -39.911 1.00 90.81 95 ALA A O 1
ATOM 717 N N . ALA A 1 96 ? 0.690 -4.020 -40.111 1.00 89.88 96 ALA A N 1
ATOM 718 C CA . ALA A 1 96 ? 0.690 -5.471 -39.934 1.00 89.88 96 ALA A CA 1
ATOM 719 C C . ALA A 1 96 ? 0.370 -5.866 -38.484 1.00 89.88 96 ALA A C 1
ATOM 721 O O . ALA A 1 96 ? -0.449 -6.761 -38.275 1.00 89.88 96 ALA A O 1
ATOM 722 N N . ALA A 1 97 ? 0.933 -5.154 -37.505 1.00 89.44 97 ALA A N 1
ATOM 723 C CA . ALA A 1 97 ? 0.663 -5.348 -36.083 1.00 89.44 97 ALA A CA 1
ATOM 724 C C . ALA A 1 97 ? -0.818 -5.101 -35.755 1.00 89.44 97 ALA A C 1
ATOM 726 O O . ALA A 1 97 ? -1.476 -5.942 -35.141 1.00 89.44 97 ALA A O 1
ATOM 727 N N . LEU A 1 98 ? -1.392 -4.007 -36.268 1.00 92.69 98 LEU A N 1
ATOM 728 C CA . LEU A 1 98 ? -2.819 -3.713 -36.125 1.00 92.69 98 LEU A CA 1
ATOM 729 C C . LEU A 1 98 ? -3.699 -4.833 -36.706 1.00 92.69 98 LEU A C 1
ATOM 731 O O . LEU A 1 98 ? -4.671 -5.261 -36.082 1.00 92.69 98 LEU A O 1
ATOM 735 N N . ARG A 1 99 ? -3.359 -5.334 -37.901 1.00 92.12 99 ARG A N 1
ATOM 736 C CA . ARG A 1 99 ? -4.086 -6.448 -38.531 1.00 92.12 99 ARG A CA 1
ATOM 737 C C . ARG A 1 99 ? -3.993 -7.737 -37.722 1.00 92.12 99 ARG A C 1
ATOM 739 O O . ARG A 1 99 ? -4.976 -8.470 -37.692 1.00 92.12 99 ARG A O 1
ATOM 746 N N . ALA A 1 100 ? -2.860 -8.004 -37.076 1.00 89.81 100 ALA A N 1
ATOM 747 C CA . ALA A 1 100 ? -2.689 -9.178 -36.227 1.00 89.81 100 ALA A CA 1
ATOM 748 C C . ALA A 1 100 ? -3.627 -9.134 -35.017 1.00 89.81 100 ALA A C 1
ATOM 750 O O . ALA A 1 100 ? -4.372 -10.086 -34.798 1.00 89.81 100 ALA A O 1
ATOM 751 N N . VAL A 1 101 ? -3.663 -8.000 -34.305 1.00 89.25 101 VAL A N 1
ATOM 752 C CA . VAL A 1 101 ? -4.558 -7.784 -33.154 1.00 89.25 101 VAL A CA 1
ATOM 753 C C . VAL A 1 101 ? -6.025 -7.936 -33.563 1.00 89.25 101 VAL A C 1
ATOM 755 O O . VAL A 1 101 ? -6.767 -8.662 -32.912 1.00 89.25 101 VAL A O 1
ATOM 758 N N . MET A 1 102 ? -6.436 -7.334 -34.685 1.00 91.38 102 MET A N 1
ATOM 759 C CA . MET A 1 102 ? -7.813 -7.469 -35.181 1.00 91.38 102 MET A CA 1
ATOM 760 C C . MET A 1 102 ? -8.151 -8.900 -35.628 1.00 91.38 102 MET A C 1
ATOM 762 O O . MET A 1 102 ? -9.243 -9.387 -35.367 1.00 91.38 102 MET A O 1
ATOM 766 N N . ARG A 1 103 ? -7.229 -9.602 -36.298 1.00 89.88 103 ARG A N 1
ATOM 767 C CA . ARG A 1 103 ? -7.463 -10.973 -36.786 1.00 89.88 103 ARG A CA 1
ATOM 768 C C . ARG A 1 103 ? -7.567 -11.985 -35.646 1.00 89.88 103 ARG A C 1
ATOM 770 O O . ARG A 1 103 ? -8.298 -12.964 -35.769 1.00 89.88 103 ARG A O 1
ATOM 777 N N . CYS A 1 104 ? -6.827 -11.761 -34.566 1.00 88.88 104 CYS A N 1
ATOM 778 C CA . CYS A 1 104 ? -6.804 -12.646 -33.410 1.00 88.88 104 CYS A CA 1
ATOM 779 C C . CYS A 1 104 ? -7.886 -12.335 -32.366 1.00 88.88 104 CYS A C 1
ATOM 781 O O . CYS A 1 104 ? -7.919 -13.019 -31.348 1.00 88.88 104 CYS A O 1
ATOM 783 N N . GLU A 1 105 ? -8.789 -11.378 -32.613 1.00 86.38 105 GLU A N 1
ATOM 784 C CA . GLU A 1 105 ? -9.835 -10.963 -31.664 1.00 86.38 105 GLU A CA 1
ATOM 785 C C . GLU A 1 105 ? -10.566 -12.130 -30.980 1.00 86.38 105 GLU A C 1
ATOM 787 O O . GLU A 1 105 ? -10.577 -12.149 -29.749 1.00 86.38 105 GLU A O 1
ATOM 792 N N . PRO A 1 106 ? -11.087 -13.153 -31.697 1.00 84.88 106 PRO A N 1
ATOM 793 C CA . PRO A 1 106 ? -11.838 -14.225 -31.042 1.00 84.88 106 PRO A CA 1
ATOM 794 C C . PRO A 1 106 ? -10.991 -15.014 -30.039 1.00 84.88 106 PRO A C 1
ATOM 796 O O . PRO A 1 106 ? -11.501 -15.474 -29.027 1.00 84.88 106 PRO A O 1
ATOM 799 N N . ARG A 1 107 ? -9.685 -15.142 -30.308 1.00 81.94 107 ARG A N 1
ATOM 800 C CA . ARG A 1 107 ? -8.737 -15.842 -29.434 1.00 81.94 107 ARG A CA 1
ATOM 801 C C . ARG A 1 107 ? -8.251 -14.952 -28.294 1.00 81.94 107 ARG A C 1
ATOM 803 O O . ARG A 1 107 ? -7.968 -15.451 -27.217 1.00 81.94 107 ARG A O 1
ATOM 810 N N . ILE A 1 108 ? -8.153 -13.640 -28.515 1.00 81.19 108 ILE A N 1
ATOM 811 C CA . ILE A 1 108 ? -7.797 -12.666 -27.473 1.00 81.19 108 ILE A CA 1
ATOM 812 C C . ILE A 1 108 ? -8.940 -12.537 -26.451 1.00 81.19 108 ILE A C 1
ATOM 814 O O . ILE A 1 108 ? -8.672 -12.404 -25.257 1.00 81.19 108 ILE A O 1
ATOM 818 N N . ALA A 1 109 ? -10.199 -12.639 -26.890 1.00 80.38 109 ALA A N 1
ATOM 819 C CA . ALA A 1 109 ? -11.371 -12.563 -26.017 1.00 80.38 109 ALA A CA 1
ATOM 820 C C . ALA A 1 109 ? -11.395 -13.659 -24.930 1.00 80.38 109 ALA A C 1
ATOM 822 O O . ALA A 1 109 ? -11.854 -13.406 -23.815 1.00 80.38 109 ALA A O 1
ATOM 823 N N . GLU A 1 110 ? -10.816 -14.838 -25.199 1.00 79.94 110 GLU A N 1
ATOM 824 C CA . GLU A 1 110 ? -10.672 -15.940 -24.226 1.00 79.94 110 GLU A CA 1
ATOM 825 C C . GLU A 1 110 ? -9.822 -15.561 -23.000 1.00 79.94 110 GLU A C 1
ATOM 827 O O . GLU A 1 110 ? -9.920 -16.189 -21.946 1.00 79.94 110 GLU A O 1
ATOM 832 N N . PHE A 1 111 ? -8.996 -14.517 -23.111 1.00 74.62 111 PHE A N 1
ATOM 833 C CA . PHE A 1 111 ? -8.164 -14.026 -22.014 1.00 74.62 111 PHE A CA 1
ATOM 834 C C . PHE A 1 111 ? -8.895 -13.030 -21.101 1.00 74.62 111 PHE A C 1
ATOM 836 O O . PHE A 1 111 ? -8.302 -12.570 -20.126 1.00 74.62 111 PHE A O 1
ATOM 843 N N . HIS A 1 112 ? -10.164 -12.705 -21.388 1.00 73.94 112 HIS A N 1
ATOM 844 C CA . HIS A 1 112 ? -11.020 -11.829 -20.578 1.00 73.94 112 HIS A CA 1
ATOM 845 C C . HIS A 1 112 ? -10.351 -10.499 -20.179 1.00 73.94 112 HIS A C 1
ATOM 847 O O . HIS A 1 112 ? -10.477 -10.034 -19.041 1.00 73.94 112 HIS A O 1
ATOM 853 N N . LEU A 1 113 ? -9.614 -9.897 -21.120 1.00 73.19 113 LEU A N 1
ATOM 854 C CA . LEU A 1 113 ? -8.958 -8.604 -20.931 1.00 73.19 113 LEU A CA 1
ATOM 855 C C . LEU A 1 113 ? -10.003 -7.504 -20.703 1.00 73.19 113 LEU A C 1
ATOM 857 O O . LEU A 1 113 ? -11.097 -7.548 -21.261 1.00 73.19 113 LEU A O 1
ATOM 861 N N . LYS A 1 114 ? -9.663 -6.510 -19.877 1.00 72.69 114 LYS A N 1
ATOM 862 C CA . LYS A 1 114 ? -10.545 -5.387 -19.533 1.00 72.69 114 LYS A CA 1
ATOM 863 C C . LYS A 1 114 ? -9.800 -4.069 -19.673 1.00 72.69 114 LYS A C 1
ATOM 865 O O . LYS A 1 114 ? -8.610 -4.002 -19.388 1.00 72.69 114 LYS A O 1
ATOM 870 N N . GLY A 1 115 ? -10.525 -3.013 -20.039 1.00 69.50 115 GLY A N 1
ATOM 871 C CA . GLY A 1 115 ? -9.952 -1.674 -20.162 1.00 69.50 115 GLY A CA 1
ATOM 872 C C . GLY A 1 115 ? -9.176 -1.486 -21.462 1.00 69.50 115 GLY A C 1
ATOM 873 O O . GLY A 1 115 ? -9.366 -2.221 -22.428 1.00 69.50 115 GLY A O 1
ATOM 874 N N . VAL A 1 116 ? -8.350 -0.447 -21.520 1.00 71.25 116 VAL A N 1
ATOM 875 C CA . VAL A 1 116 ? -7.503 -0.204 -22.692 1.00 71.25 116 VAL A CA 1
ATOM 876 C C . VAL A 1 116 ? -6.272 -1.111 -22.576 1.00 71.25 116 VAL A C 1
ATOM 878 O O . VAL A 1 116 ? -5.813 -1.378 -21.472 1.00 71.25 116 VAL A O 1
ATOM 881 N N . VAL A 1 117 ? -5.750 -1.629 -23.687 1.00 74.12 117 VAL A N 1
ATOM 882 C CA . VAL A 1 117 ? -4.566 -2.496 -23.771 1.00 74.12 117 VAL A CA 1
ATOM 883 C C . VAL A 1 117 ? -3.728 -2.122 -24.980 1.00 74.12 117 VAL A C 1
ATOM 885 O O . VAL A 1 117 ? -4.216 -2.088 -26.098 1.00 74.12 117 VAL A O 1
ATOM 888 N N . SER A 1 118 ? -2.455 -1.865 -24.750 1.00 78.31 118 SER A N 1
ATOM 889 C CA . SER A 1 118 ? -1.403 -1.571 -25.711 1.00 78.31 118 SER A CA 1
ATOM 890 C C . SER A 1 118 ? -0.536 -2.806 -26.002 1.00 78.31 118 SER A C 1
ATOM 892 O O . SER A 1 118 ? 0.209 -3.287 -25.160 1.00 78.31 118 SER A O 1
ATOM 894 N N . PHE A 1 119 ? -0.566 -3.309 -27.226 1.00 80.94 119 PHE A N 1
ATOM 895 C CA . PHE A 1 119 ? 0.305 -4.375 -27.715 1.00 80.94 119 PHE A CA 1
ATOM 896 C C . PHE A 1 119 ? 1.536 -3.771 -28.397 1.00 80.94 119 PHE A C 1
ATOM 898 O O . PHE A 1 119 ? 1.409 -3.042 -29.378 1.00 80.94 119 PHE A O 1
ATOM 905 N N . ARG A 1 120 ? 2.724 -4.072 -27.883 1.00 82.44 120 ARG A N 1
ATOM 906 C CA . ARG A 1 120 ? 4.033 -3.599 -28.337 1.00 82.44 120 ARG A CA 1
ATOM 907 C C . ARG A 1 120 ? 4.719 -4.681 -29.167 1.00 82.44 120 ARG A C 1
ATOM 909 O O . ARG A 1 120 ? 5.017 -5.751 -28.651 1.00 82.44 120 ARG A O 1
ATOM 916 N N . PHE A 1 121 ? 4.989 -4.397 -30.433 1.00 82.44 121 PHE A N 1
ATOM 917 C CA . PHE A 1 121 ? 5.635 -5.305 -31.378 1.00 82.44 121 PHE A CA 1
ATOM 918 C C . PHE A 1 121 ? 7.070 -4.847 -31.622 1.00 82.44 121 PHE A C 1
ATOM 920 O O . PHE A 1 121 ? 7.276 -3.741 -32.126 1.00 82.44 121 PHE A O 1
ATOM 927 N N . ASP A 1 122 ? 8.047 -5.689 -31.280 1.00 83.69 122 ASP A N 1
ATOM 928 C CA . ASP A 1 122 ? 9.466 -5.392 -31.483 1.00 83.69 122 ASP A CA 1
ATOM 929 C C . ASP A 1 122 ? 10.031 -6.158 -32.696 1.00 83.69 122 ASP A C 1
ATOM 931 O O . ASP A 1 122 ? 10.063 -7.396 -32.680 1.00 83.69 122 ASP A O 1
ATOM 935 N N . PRO A 1 123 ? 10.498 -5.454 -33.747 1.00 80.12 123 PRO A N 1
ATOM 936 C CA . PRO A 1 123 ? 11.087 -6.095 -34.920 1.00 80.12 123 PRO A CA 1
ATOM 937 C C . PRO A 1 123 ? 12.425 -6.796 -34.628 1.00 80.12 123 PRO A C 1
ATOM 939 O O . PRO A 1 123 ? 12.787 -7.721 -35.353 1.00 80.12 123 PRO A O 1
ATOM 942 N N . SER A 1 124 ? 13.140 -6.410 -33.564 1.00 74.31 124 SER A N 1
ATOM 943 C CA . SER A 1 124 ? 14.480 -6.923 -33.226 1.00 74.31 124 SER A CA 1
ATOM 944 C C . SER A 1 124 ? 14.445 -8.312 -32.592 1.00 74.31 124 SER A C 1
ATOM 946 O O . SER A 1 124 ? 15.403 -9.076 -32.688 1.00 74.31 124 SER A O 1
ATOM 948 N N . SER A 1 125 ? 13.342 -8.635 -31.920 1.00 58.66 125 SER A N 1
ATOM 949 C CA . SER A 1 125 ? 13.180 -9.870 -31.151 1.00 58.66 125 SER A CA 1
ATOM 950 C C . SER A 1 125 ? 12.033 -10.750 -31.658 1.00 58.66 125 SER A C 1
ATOM 952 O O . SER A 1 125 ? 11.842 -11.842 -31.127 1.00 58.66 125 SER A O 1
ATOM 954 N N . MET A 1 126 ? 11.262 -10.286 -32.658 1.00 59.81 126 MET A N 1
ATOM 955 C CA . MET A 1 126 ? 9.951 -10.847 -33.035 1.00 59.81 126 MET A CA 1
ATOM 956 C C . MET A 1 126 ? 9.107 -11.209 -31.803 1.00 59.81 126 MET A C 1
ATOM 958 O O . MET A 1 126 ? 8.380 -12.202 -31.784 1.00 59.81 126 MET A O 1
ATOM 962 N N . SER A 1 127 ? 9.230 -10.401 -30.751 1.00 52.00 127 SER A N 1
ATOM 963 C CA . SER A 1 127 ? 8.515 -10.594 -29.504 1.00 52.00 127 SER A CA 1
ATOM 964 C C . SER A 1 127 ? 7.371 -9.595 -29.413 1.00 52.00 127 SER A C 1
ATOM 966 O O . SER A 1 127 ? 7.431 -8.474 -29.933 1.00 52.00 127 SER A O 1
ATOM 968 N N . LEU A 1 128 ? 6.295 -10.039 -28.771 1.00 45.62 128 LEU A N 1
ATOM 969 C CA . LEU A 1 128 ? 5.177 -9.189 -28.415 1.00 45.62 128 LEU A CA 1
ATOM 970 C C . LEU A 1 128 ? 5.255 -8.872 -26.925 1.00 45.62 128 LEU A C 1
ATOM 972 O O . LEU A 1 128 ? 5.355 -9.776 -26.100 1.00 45.62 128 LEU A O 1
ATOM 976 N N . GLY A 1 129 ? 5.167 -7.599 -26.567 1.00 51.97 129 GLY A N 1
ATOM 977 C CA . GLY A 1 129 ? 4.828 -7.164 -25.220 1.00 51.97 129 GLY A CA 1
ATOM 978 C C . GLY A 1 129 ? 3.352 -6.793 -25.177 1.00 51.97 129 GLY A C 1
ATOM 979 O O . GLY A 1 129 ? 2.925 -5.924 -25.922 1.00 51.97 129 GLY A O 1
ATOM 980 N N . THR A 1 130 ? 2.549 -7.411 -24.320 1.00 39.12 130 THR A N 1
ATOM 981 C CA . THR A 1 130 ? 1.203 -6.898 -24.038 1.00 39.12 130 THR A CA 1
ATOM 982 C C . THR A 1 130 ? 1.285 -5.998 -22.812 1.00 39.12 130 THR A C 1
ATOM 984 O O . THR A 1 130 ? 1.551 -6.475 -21.716 1.00 39.12 130 THR A O 1
ATOM 987 N N . GLN A 1 131 ? 1.076 -4.702 -22.997 1.00 45.56 131 GLN A N 1
ATOM 988 C CA . GLN A 1 131 ? 0.863 -3.735 -21.928 1.00 45.56 131 GLN A CA 1
ATOM 989 C C . GLN A 1 131 ? -0.631 -3.457 -21.876 1.00 45.56 131 GLN A C 1
ATOM 991 O O . GLN A 1 131 ? -1.121 -2.651 -22.649 1.00 45.56 131 GLN A O 1
ATOM 996 N N . THR A 1 132 ? -1.403 -4.084 -20.997 1.00 35.66 132 THR A N 1
ATOM 997 C CA . THR A 1 132 ? -2.703 -3.506 -20.629 1.00 35.66 132 THR A CA 1
ATOM 998 C C . THR A 1 132 ? -2.467 -2.024 -20.297 1.00 35.66 132 THR A C 1
ATOM 1000 O O . THR A 1 132 ? -1.563 -1.698 -19.533 1.00 35.66 132 THR A O 1
ATOM 1003 N N . THR A 1 133 ? -3.212 -1.089 -20.896 1.00 35.69 133 THR A N 1
ATOM 1004 C CA . THR A 1 133 ? -3.369 0.273 -20.357 1.00 35.69 133 THR A CA 1
ATOM 1005 C C . THR A 1 133 ? -4.256 0.151 -19.120 1.00 35.69 133 THR A C 1
ATOM 1007 O O . THR A 1 133 ? -5.360 0.680 -19.003 1.00 35.69 133 THR A O 1
ATOM 1010 N N . ASP A 1 134 ? -3.712 -0.607 -18.178 1.00 36.09 134 ASP A N 1
ATOM 1011 C CA . ASP A 1 134 ? -3.913 -0.435 -16.776 1.00 36.09 134 ASP A CA 1
ATOM 1012 C C . ASP A 1 134 ? -3.414 0.967 -16.441 1.00 36.09 134 ASP A C 1
ATOM 1014 O O . ASP A 1 134 ? -2.442 1.484 -17.002 1.00 36.09 134 ASP A O 1
ATOM 1018 N N . ILE A 1 135 ? -4.103 1.593 -15.497 1.00 40.78 135 ILE A N 1
ATOM 1019 C CA . ILE A 1 135 ? -3.542 2.653 -14.668 1.00 40.78 135 ILE A CA 1
ATOM 1020 C C . ILE A 1 135 ? -2.060 2.292 -14.441 1.00 40.78 135 ILE A C 1
ATOM 1022 O O . ILE A 1 135 ? -1.798 1.142 -14.075 1.00 40.78 135 ILE A O 1
ATOM 1026 N N . PRO A 1 136 ? -1.098 3.195 -14.698 1.00 50.03 136 PRO A N 1
ATOM 1027 C CA . PRO A 1 136 ? 0.302 2.803 -14.788 1.00 50.03 136 PRO A CA 1
ATOM 1028 C C . PRO A 1 136 ? 0.711 2.018 -13.535 1.00 50.03 136 PRO A C 1
ATOM 1030 O O . PRO A 1 136 ? 0.337 2.409 -12.422 1.00 50.03 136 PRO A O 1
ATOM 1033 N N . ASP A 1 137 ? 1.428 0.897 -13.722 1.00 58.06 137 ASP A N 1
ATOM 1034 C CA . ASP A 1 137 ? 1.950 0.038 -12.636 1.00 58.06 137 ASP A CA 1
ATOM 1035 C C . ASP A 1 137 ? 2.736 0.850 -11.603 1.00 58.06 137 ASP A C 1
ATOM 1037 O O . ASP A 1 137 ? 2.887 0.462 -10.445 1.00 58.06 137 ASP A O 1
ATOM 1041 N N . VAL A 1 138 ? 3.221 2.009 -12.046 1.00 65.75 138 VAL A N 1
ATOM 1042 C CA . VAL A 1 138 ? 4.001 2.943 -11.270 1.00 65.75 138 VAL A CA 1
ATOM 1043 C C . VAL A 1 138 ? 3.357 4.340 -11.321 1.00 65.75 138 VAL A C 1
ATOM 1045 O O . VAL A 1 138 ? 3.012 4.820 -12.402 1.00 65.75 138 VAL A O 1
ATOM 1048 N N . PRO A 1 139 ? 3.180 5.009 -10.170 1.00 78.75 139 PRO A N 1
ATOM 1049 C CA . PRO A 1 139 ? 2.610 6.349 -10.068 1.00 78.75 139 PRO A CA 1
ATOM 1050 C C . PRO A 1 139 ? 3.281 7.351 -11.012 1.00 78.75 139 PRO A C 1
ATOM 1052 O O . PRO A 1 139 ? 4.505 7.406 -11.103 1.00 78.75 139 PRO A O 1
ATOM 1055 N N . SER A 1 140 ? 2.498 8.199 -11.681 1.00 80.12 140 SER A N 1
ATOM 1056 C CA . SER A 1 140 ? 3.062 9.277 -12.501 1.00 80.12 140 SER A CA 1
ATOM 1057 C C . SER A 1 140 ? 3.764 10.343 -11.637 1.00 80.12 140 SER A C 1
ATOM 1059 O O . SER A 1 140 ? 3.426 10.509 -10.462 1.00 80.12 140 SER A O 1
ATOM 1061 N N . PRO A 1 141 ? 4.686 11.149 -12.197 1.00 81.31 141 PRO A N 1
ATOM 1062 C CA . PRO A 1 141 ? 5.293 12.261 -11.461 1.00 81.31 141 PRO A CA 1
ATOM 1063 C C . PRO A 1 141 ? 4.260 13.241 -10.885 1.00 81.31 141 PRO A C 1
ATOM 1065 O O . PRO A 1 141 ? 4.371 13.661 -9.737 1.00 81.31 141 PRO A O 1
ATOM 1068 N N . ALA A 1 142 ? 3.200 13.547 -11.642 1.00 84.44 142 ALA A N 1
ATOM 1069 C CA . ALA A 1 142 ? 2.097 14.386 -11.168 1.00 84.44 142 ALA A CA 1
ATOM 1070 C C . ALA A 1 142 ? 1.354 13.751 -9.980 1.00 84.44 142 ALA A C 1
ATOM 1072 O O . ALA A 1 142 ? 0.981 14.438 -9.028 1.00 84.44 142 ALA A O 1
ATOM 1073 N N . ARG A 1 143 ? 1.176 12.424 -10.008 1.00 90.00 143 ARG A N 1
ATOM 1074 C CA . ARG A 1 143 ? 0.561 11.664 -8.920 1.00 90.00 143 ARG A CA 1
ATOM 1075 C C . ARG A 1 143 ? 1.415 11.702 -7.651 1.00 90.00 143 ARG A C 1
ATOM 1077 O O . ARG A 1 143 ? 0.869 11.954 -6.578 1.00 90.00 143 ARG A O 1
ATOM 1084 N N . LEU A 1 144 ? 2.730 11.522 -7.770 1.00 88.06 144 LEU A N 1
ATOM 1085 C CA . LEU A 1 144 ? 3.669 11.636 -6.646 1.00 88.06 144 LEU A CA 1
ATOM 1086 C C . LEU A 1 144 ? 3.705 13.051 -6.080 1.00 88.06 144 LEU A C 1
ATOM 1088 O O . LEU A 1 144 ? 3.669 13.213 -4.866 1.00 88.06 144 LEU A O 1
ATOM 1092 N N . GLN A 1 145 ? 3.689 14.071 -6.939 1.00 88.38 145 GLN A N 1
ATOM 1093 C CA . GLN A 1 145 ? 3.625 15.462 -6.502 1.00 88.38 145 GLN A CA 1
ATOM 1094 C C . GLN A 1 145 ? 2.346 15.737 -5.699 1.00 88.38 145 GLN A C 1
ATOM 1096 O O . GLN A 1 145 ? 2.407 16.359 -4.640 1.00 88.38 145 GLN A O 1
ATOM 1101 N N . ALA A 1 146 ? 1.196 15.224 -6.150 1.00 91.19 146 ALA A N 1
ATOM 1102 C CA . ALA A 1 146 ? -0.056 15.335 -5.405 1.00 91.19 146 ALA A CA 1
ATOM 1103 C C . ALA A 1 146 ? 0.021 14.637 -4.033 1.00 91.19 146 ALA A C 1
ATOM 1105 O O . ALA A 1 146 ? -0.452 15.185 -3.037 1.00 91.19 146 ALA A O 1
ATOM 1106 N N . MET A 1 147 ? 0.655 13.460 -3.954 1.00 95.69 147 MET A N 1
ATOM 1107 C CA . MET A 1 147 ? 0.900 12.778 -2.676 1.00 95.69 147 MET A CA 1
ATOM 1108 C C . MET A 1 147 ? 1.845 13.560 -1.773 1.00 95.69 147 MET A C 1
ATOM 1110 O O . MET A 1 147 ? 1.588 13.649 -0.577 1.00 95.69 147 MET A O 1
ATOM 1114 N N . ALA A 1 148 ? 2.914 14.132 -2.323 1.00 93.50 148 ALA A N 1
ATOM 1115 C CA . ALA A 1 148 ? 3.858 14.946 -1.574 1.00 93.50 148 ALA A CA 1
ATOM 1116 C C . ALA A 1 148 ? 3.147 16.145 -0.940 1.00 93.50 148 ALA A C 1
ATOM 1118 O O . ALA A 1 148 ? 3.199 16.313 0.278 1.00 93.50 148 ALA A O 1
ATOM 1119 N N . THR A 1 149 ? 2.379 16.894 -1.737 1.00 95.06 149 THR A N 1
ATOM 1120 C CA . THR A 1 149 ? 1.573 18.020 -1.253 1.00 95.06 149 THR A CA 1
ATOM 1121 C C . THR A 1 149 ? 0.567 17.587 -0.185 1.00 95.06 149 THR A C 1
ATOM 1123 O O . THR A 1 149 ? 0.480 18.230 0.861 1.00 95.06 149 THR A O 1
ATOM 1126 N N . ALA A 1 150 ? -0.154 16.479 -0.392 1.00 95.75 150 ALA A N 1
ATOM 1127 C CA . ALA A 1 150 ? -1.106 15.972 0.596 1.00 95.75 150 ALA A CA 1
ATOM 1128 C C . ALA A 1 150 ? -0.422 15.522 1.899 1.00 95.75 150 ALA A C 1
ATOM 1130 O O . ALA A 1 150 ? -0.926 15.785 2.991 1.00 95.75 150 ALA A O 1
ATOM 1131 N N . ALA A 1 151 ? 0.742 14.873 1.803 1.00 94.62 151 ALA A N 1
ATOM 1132 C CA . ALA A 1 151 ? 1.518 14.436 2.956 1.00 94.62 151 ALA A CA 1
ATOM 1133 C C . ALA A 1 151 ? 2.053 15.629 3.759 1.00 94.62 151 ALA A C 1
ATOM 1135 O O . ALA A 1 151 ? 1.994 15.608 4.987 1.00 94.62 151 ALA A O 1
ATOM 1136 N N . ASP A 1 152 ? 2.549 16.671 3.093 1.00 94.88 152 ASP A N 1
ATOM 1137 C CA . ASP A 1 152 ? 3.042 17.880 3.759 1.00 94.88 152 ASP A CA 1
ATOM 1138 C C . ASP A 1 152 ? 1.905 18.612 4.488 1.00 94.88 152 ASP A C 1
ATOM 1140 O O . ASP A 1 152 ? 2.026 18.907 5.679 1.00 94.88 152 ASP A O 1
ATOM 1144 N N . GLN A 1 153 ? 0.755 18.788 3.827 1.00 96.44 153 GLN A N 1
ATOM 1145 C CA . GLN A 1 153 ? -0.442 19.362 4.450 1.00 96.44 153 GLN A CA 1
ATOM 1146 C C . GLN A 1 153 ? -0.905 18.544 5.662 1.00 96.44 153 GLN A C 1
ATOM 1148 O O . GLN A 1 153 ? -1.203 19.107 6.719 1.00 96.44 153 GLN A O 1
ATOM 1153 N N . LEU A 1 154 ? -0.911 17.211 5.552 1.00 94.81 154 LEU A N 1
ATOM 1154 C CA . LEU A 1 154 ? -1.299 16.336 6.654 1.00 94.81 154 LEU A CA 1
ATOM 1155 C C . LEU A 1 154 ? -0.326 16.450 7.836 1.00 94.81 154 LEU A C 1
ATOM 1157 O O . LEU A 1 154 ? -0.772 16.545 8.981 1.00 94.81 154 LEU A O 1
ATOM 1161 N N . ARG A 1 155 ? 0.992 16.488 7.586 1.00 93.44 155 ARG A N 1
ATOM 1162 C CA . ARG A 1 155 ? 2.001 16.682 8.646 1.00 93.44 155 ARG A CA 1
ATOM 1163 C C . ARG A 1 155 ? 1.789 17.996 9.380 1.00 93.44 155 ARG A C 1
ATOM 1165 O O . ARG A 1 155 ? 1.838 18.006 10.611 1.00 93.44 155 ARG A O 1
ATOM 1172 N N . ASP A 1 156 ? 1.519 19.075 8.655 1.00 94.44 156 ASP A N 1
ATOM 1173 C CA . ASP A 1 156 ? 1.278 20.386 9.251 1.00 94.44 156 ASP A CA 1
ATOM 1174 C C . ASP A 1 156 ? 0.014 20.407 10.114 1.00 94.44 156 ASP A C 1
ATOM 1176 O O . ASP A 1 156 ? 0.046 20.928 11.233 1.00 94.44 156 ASP A O 1
ATOM 1180 N N . ILE A 1 157 ? -1.080 19.799 9.644 1.00 93.44 157 ILE A N 1
ATOM 1181 C CA . ILE A 1 157 ? -2.324 19.675 10.417 1.00 93.44 157 ILE A CA 1
ATOM 1182 C C . ILE A 1 157 ? -2.077 18.869 11.695 1.00 93.44 157 ILE A C 1
ATOM 1184 O O . ILE A 1 157 ? -2.394 19.339 12.790 1.00 93.44 157 ILE A O 1
ATOM 1188 N N . VAL A 1 158 ? -1.466 17.685 11.578 1.00 91.00 158 VAL A N 1
ATOM 1189 C CA . VAL A 1 158 ? -1.165 16.810 12.722 1.00 91.00 158 VAL A CA 1
ATOM 1190 C C . VAL A 1 158 ? -0.265 17.530 13.728 1.00 91.00 158 VAL A C 1
ATOM 1192 O O . VAL A 1 158 ? -0.530 17.493 14.930 1.00 91.00 158 VAL A O 1
ATOM 1195 N N . LYS A 1 159 ? 0.769 18.238 13.260 1.00 92.50 159 LYS A N 1
ATOM 1196 C CA . LYS A 1 159 ? 1.681 19.009 14.114 1.00 92.50 159 LYS A CA 1
ATOM 1197 C C . LYS A 1 159 ? 0.949 20.123 14.865 1.00 92.50 159 LYS A C 1
ATOM 1199 O O . LYS A 1 159 ? 1.074 20.200 16.087 1.00 92.50 159 LYS A O 1
ATOM 1204 N N . LYS A 1 160 ? 0.159 20.949 14.169 1.00 92.56 160 LYS A N 1
ATOM 1205 C CA . LYS A 1 160 ? -0.610 22.052 14.777 1.00 92.56 160 LYS A CA 1
ATOM 1206 C C . LYS A 1 160 ? -1.639 21.544 15.789 1.00 92.56 160 LYS A C 1
ATOM 1208 O O . LYS A 1 160 ? -1.756 22.100 16.883 1.00 92.56 160 LYS A O 1
ATOM 1213 N N . ARG A 1 161 ? -2.356 20.463 15.467 1.00 90.94 161 ARG A N 1
ATOM 1214 C CA . ARG A 1 161 ? -3.349 19.861 16.372 1.00 90.94 161 ARG A CA 1
ATOM 1215 C C . ARG A 1 161 ? -2.699 19.251 17.612 1.00 90.94 161 ARG A C 1
ATOM 1217 O O . ARG A 1 161 ? -3.166 19.501 18.718 1.00 90.94 161 ARG A O 1
ATOM 1224 N N . ARG A 1 162 ? -1.555 18.571 17.465 1.00 87.75 162 ARG A N 1
ATOM 1225 C CA . ARG A 1 162 ? -0.766 18.077 18.610 1.00 87.75 162 ARG A CA 1
ATOM 1226 C C . ARG A 1 162 ? -0.307 19.209 19.530 1.00 87.75 162 ARG A C 1
ATOM 1228 O O . ARG A 1 162 ? -0.416 19.076 20.743 1.00 87.75 162 ARG A O 1
ATOM 1235 N N . GLN A 1 163 ? 0.168 20.321 18.970 1.00 91.19 163 GLN A N 1
ATOM 1236 C CA . GLN A 1 163 ? 0.610 21.484 19.751 1.00 91.19 163 GLN A CA 1
ATOM 1237 C C . GLN A 1 163 ? -0.538 22.183 20.492 1.00 91.19 163 GLN A C 1
ATOM 1239 O O . GLN A 1 163 ? -0.335 22.696 21.587 1.00 91.19 163 GLN A O 1
ATOM 1244 N N . SER A 1 164 ? -1.740 22.183 19.915 1.00 91.69 164 SER A N 1
ATOM 1245 C CA . SER A 1 164 ? -2.936 22.804 20.500 1.00 91.69 164 SER A CA 1
ATOM 1246 C C . SER A 1 164 ? -3.789 21.848 21.344 1.00 91.69 164 SER A C 1
ATOM 1248 O O . SER A 1 164 ? -4.803 22.266 21.895 1.00 91.69 164 SER A O 1
ATOM 1250 N N . GLY A 1 165 ? -3.412 20.568 21.447 1.00 87.44 165 GLY A N 1
ATOM 1251 C CA . GLY A 1 165 ? -4.193 19.544 22.150 1.00 87.44 165 GLY A CA 1
ATOM 1252 C C . GLY A 1 165 ? -5.533 19.203 21.484 1.00 87.44 165 GLY A C 1
ATOM 1253 O O . GLY A 1 165 ? -6.393 18.594 22.117 1.00 87.44 165 GLY A O 1
ATOM 1254 N N . GLN A 1 166 ? -5.732 19.594 20.224 1.00 87.75 166 GLN A N 1
ATOM 1255 C CA . GLN A 1 166 ? -6.946 19.293 19.471 1.00 87.75 166 GLN A CA 1
ATOM 1256 C C . GLN A 1 166 ? -6.942 17.838 18.984 1.00 87.75 166 GLN A C 1
ATOM 1258 O O . GLN A 1 166 ? -5.915 17.327 18.540 1.00 87.75 166 GLN A O 1
ATOM 1263 N N . SER A 1 167 ? -8.107 17.183 19.009 1.00 85.50 167 SER A N 1
ATOM 1264 C CA . SER A 1 167 ? -8.257 15.827 18.459 1.00 85.50 167 SER A CA 1
ATOM 1265 C C . SER A 1 167 ? -8.110 15.826 16.937 1.00 85.50 167 SER A C 1
ATOM 1267 O O . SER A 1 167 ? -8.584 16.744 16.258 1.00 85.50 167 SER A O 1
ATOM 1269 N N . ILE A 1 168 ? -7.477 14.787 16.401 1.00 87.94 168 ILE A N 1
ATOM 1270 C CA . ILE A 1 168 ? -7.323 14.544 14.970 1.00 87.94 168 ILE A CA 1
ATOM 1271 C C . ILE A 1 168 ? -8.370 13.486 14.589 1.00 87.94 168 ILE A C 1
ATOM 1273 O O . ILE A 1 168 ? -8.564 12.499 15.286 1.00 87.94 168 ILE A O 1
ATOM 1277 N N . SER A 1 169 ? -9.130 13.685 13.514 1.00 88.12 169 SER A N 1
ATOM 1278 C CA . SER A 1 169 ? -10.092 12.666 13.064 1.00 88.12 169 SER A CA 1
ATOM 1279 C C . SER A 1 169 ? -9.931 12.418 11.573 1.00 88.12 169 SER A C 1
ATOM 1281 O O . SER A 1 169 ? -9.943 13.391 10.822 1.00 88.12 169 SER A O 1
ATOM 1283 N N . PRO A 1 170 ? -9.849 11.155 11.111 1.00 87.69 170 PRO A N 1
ATOM 1284 C CA . PRO A 1 170 ? -9.765 10.843 9.683 1.00 87.69 170 PRO A CA 1
ATOM 1285 C C . PRO A 1 170 ? -10.923 11.423 8.853 1.00 87.69 170 PRO A C 1
ATOM 1287 O O . PRO A 1 170 ? -10.750 11.698 7.672 1.00 87.69 170 PRO A O 1
ATOM 1290 N N . THR A 1 171 ? -12.086 11.650 9.471 1.00 87.75 171 THR A N 1
ATOM 1291 C CA . THR A 1 171 ? -13.284 12.250 8.852 1.00 87.75 171 THR A CA 1
ATOM 1292 C C . THR A 1 171 ? -13.335 13.770 8.840 1.00 87.75 171 THR A C 1
ATOM 1294 O O . THR A 1 171 ? -14.293 14.330 8.311 1.00 87.75 171 THR A O 1
ATOM 1297 N N . GLN A 1 172 ? -12.362 14.461 9.436 1.00 89.88 172 GLN A N 1
ATOM 1298 C CA . GLN A 1 172 ? -12.349 15.923 9.392 1.00 89.88 172 GLN A CA 1
ATOM 1299 C C . GLN A 1 172 ? -12.295 16.407 7.930 1.00 89.88 172 GLN A C 1
ATOM 1301 O O . GLN A 1 172 ? -11.529 15.833 7.151 1.00 89.88 172 GLN A O 1
ATOM 1306 N N . PRO A 1 173 ? -13.076 17.436 7.540 1.00 92.19 173 PRO A N 1
ATOM 1307 C CA . PRO A 1 173 ? -13.146 17.917 6.156 1.00 92.19 173 PRO A CA 1
ATOM 1308 C C . PRO A 1 173 ? -11.789 18.282 5.545 1.00 92.19 173 PRO A C 1
ATOM 1310 O O . PRO A 1 173 ? -11.594 18.141 4.345 1.00 92.19 173 PRO A O 1
ATOM 1313 N N . GLU A 1 174 ? -10.839 18.720 6.366 1.00 93.44 174 GLU A N 1
ATOM 1314 C CA . GLU A 1 174 ? -9.478 19.053 5.957 1.00 93.44 174 GLU A CA 1
ATOM 1315 C C . GLU A 1 174 ? -8.515 17.851 5.927 1.00 93.44 174 GLU A C 1
ATOM 1317 O O . GLU A 1 174 ? -7.434 17.958 5.357 1.00 93.44 174 GLU A O 1
ATOM 1322 N N . ILE A 1 175 ? -8.882 16.709 6.525 1.00 92.75 175 ILE A N 1
ATOM 1323 C CA . ILE A 1 175 ? -8.055 15.489 6.589 1.00 92.75 175 ILE A CA 1
ATOM 1324 C C . ILE A 1 175 ? -8.529 14.447 5.576 1.00 92.75 175 ILE A C 1
ATOM 1326 O O . ILE A 1 175 ? -7.706 13.866 4.868 1.00 92.75 175 ILE A O 1
ATOM 1330 N N . ALA A 1 176 ? -9.839 14.220 5.475 1.00 92.19 176 ALA A N 1
ATOM 1331 C CA . ALA A 1 176 ? -10.411 13.169 4.637 1.00 92.19 176 ALA A CA 1
ATOM 1332 C C . ALA A 1 176 ? -9.972 13.253 3.156 1.00 92.19 176 ALA A C 1
ATOM 1334 O O . ALA A 1 176 ? -9.572 12.222 2.606 1.00 92.19 176 ALA A O 1
ATOM 1335 N N . PRO A 1 177 ? -9.933 14.439 2.508 1.00 93.56 177 PRO A N 1
ATOM 1336 C CA . PRO A 1 177 ? -9.430 14.553 1.140 1.00 93.56 177 PRO A CA 1
ATOM 1337 C C . PRO A 1 177 ? -7.949 14.176 1.028 1.00 93.56 177 PRO A C 1
ATOM 1339 O O . PRO A 1 177 ? -7.563 13.487 0.086 1.00 93.56 177 PRO A O 1
ATOM 1342 N N . LEU A 1 178 ? -7.122 14.548 2.012 1.00 95.94 178 LEU A N 1
ATOM 1343 C CA . LEU A 1 178 ? -5.695 14.211 2.025 1.00 95.94 178 LEU A CA 1
ATOM 1344 C C . LEU A 1 178 ? -5.492 12.701 2.142 1.00 95.94 178 LEU A C 1
ATOM 1346 O O . LEU A 1 178 ? -4.687 12.124 1.413 1.00 95.94 178 LEU A O 1
ATOM 1350 N N . LEU A 1 179 ? -6.267 12.043 3.007 1.00 92.88 179 LEU A N 1
ATOM 1351 C CA . LEU A 1 179 ? -6.246 10.587 3.133 1.00 92.88 179 LEU A CA 1
ATOM 1352 C C . LEU A 1 179 ? -6.705 9.902 1.846 1.00 92.88 179 LEU A C 1
ATOM 1354 O O . LEU A 1 179 ? -6.098 8.913 1.458 1.00 92.88 179 LEU A O 1
ATOM 1358 N N . SER A 1 180 ? -7.697 10.439 1.130 1.00 90.62 180 SER A N 1
ATOM 1359 C CA . SER A 1 180 ? -8.113 9.866 -0.160 1.00 90.62 180 SER A CA 1
ATOM 1360 C C . SER A 1 180 ? -7.004 9.914 -1.222 1.00 90.62 180 SER A C 1
ATOM 1362 O O . SER A 1 180 ? -6.869 8.987 -2.018 1.00 90.62 180 SER A O 1
ATOM 1364 N N . VAL A 1 181 ? -6.156 10.951 -1.191 1.00 93.00 181 VAL A N 1
ATOM 1365 C CA . VAL A 1 181 ? -4.985 11.073 -2.071 1.00 93.00 181 VAL A CA 1
ATOM 1366 C C . VAL A 1 181 ? -3.862 10.135 -1.626 1.00 93.00 181 VAL A C 1
ATOM 1368 O O . VAL A 1 181 ? -3.161 9.583 -2.470 1.00 93.00 181 VAL A O 1
ATOM 1371 N N . LEU A 1 182 ? -3.648 9.952 -0.324 1.00 93.81 182 LEU A N 1
ATOM 1372 C CA . LEU A 1 182 ? -2.538 9.148 0.196 1.00 93.81 182 LEU A CA 1
ATOM 1373 C C . LEU A 1 182 ? -2.849 7.644 0.228 1.00 93.81 182 LEU A C 1
ATOM 1375 O O . LEU A 1 182 ? -1.956 6.830 0.026 1.00 93.81 182 LEU A O 1
ATOM 1379 N N . CYS A 1 183 ? -4.100 7.256 0.458 1.00 94.06 183 CYS A N 1
ATOM 1380 C CA . CYS A 1 183 ? -4.490 5.887 0.784 1.00 94.06 183 CYS A CA 1
ATOM 1381 C C . CYS A 1 183 ? -5.170 5.185 -0.397 1.00 94.06 183 CYS A C 1
ATOM 1383 O O . CYS A 1 183 ? -6.368 4.906 -0.362 1.00 94.06 183 CYS A O 1
ATOM 1385 N N . ALA A 1 184 ? -4.392 4.882 -1.440 1.00 91.38 184 ALA A N 1
ATOM 1386 C CA . ALA A 1 184 ? -4.859 4.190 -2.643 1.00 91.38 184 ALA A CA 1
ATOM 1387 C C . ALA A 1 184 ? -4.355 2.727 -2.680 1.00 91.38 184 ALA A C 1
ATOM 1389 O O . ALA A 1 184 ? -3.357 2.434 -3.339 1.00 91.38 184 ALA A O 1
ATOM 1390 N N . PRO A 1 185 ? -5.017 1.771 -1.997 1.00 88.69 185 PRO A N 1
ATOM 1391 C CA . PRO A 1 185 ? -4.490 0.413 -1.821 1.00 88.69 185 PRO A CA 1
ATOM 1392 C C . PRO A 1 185 ? -4.323 -0.372 -3.128 1.00 88.69 185 PRO A C 1
ATOM 1394 O O . PRO A 1 185 ? -3.388 -1.153 -3.252 1.00 88.69 185 PRO A O 1
ATOM 1397 N N . GLN A 1 186 ? -5.180 -0.137 -4.124 1.00 87.56 186 GLN A N 1
ATOM 1398 C CA . GLN A 1 186 ? -5.061 -0.772 -5.444 1.00 87.56 186 GLN A CA 1
ATOM 1399 C C . GLN A 1 186 ? -3.861 -0.247 -6.244 1.00 87.56 186 GLN A C 1
ATOM 1401 O O . GLN A 1 186 ? -3.302 -0.959 -7.071 1.00 87.56 186 GLN A O 1
ATOM 1406 N N . GLU A 1 187 ? -3.476 1.014 -6.041 1.00 89.19 187 GLU A N 1
ATOM 1407 C CA . GLU A 1 187 ? -2.258 1.584 -6.625 1.00 89.19 187 GLU A CA 1
ATOM 1408 C C . GLU A 1 187 ? -1.022 1.051 -5.903 1.00 89.19 187 GLU A C 1
ATOM 1410 O O . GLU A 1 187 ? -0.097 0.575 -6.552 1.00 89.19 187 GLU A O 1
ATOM 1415 N N . ALA A 1 188 ? -1.058 1.024 -4.569 1.00 90.88 188 ALA A N 1
ATOM 1416 C CA . ALA A 1 188 ? -0.014 0.436 -3.742 1.00 90.88 188 ALA A CA 1
ATOM 1417 C C . ALA A 1 188 ? 0.254 -1.042 -4.073 1.00 90.88 188 ALA A C 1
ATOM 1419 O O . ALA A 1 188 ? 1.411 -1.447 -4.144 1.00 90.88 188 ALA A O 1
ATOM 1420 N N . GLU A 1 189 ? -0.790 -1.848 -4.298 1.00 89.12 189 GLU A N 1
ATOM 1421 C CA . GLU A 1 189 ? -0.627 -3.255 -4.671 1.00 89.12 189 GLU A CA 1
ATOM 1422 C C . GLU A 1 189 ? 0.096 -3.413 -6.015 1.00 89.12 189 GLU A C 1
ATOM 1424 O O . GLU A 1 189 ? 0.937 -4.300 -6.158 1.00 89.12 189 GLU A O 1
ATOM 1429 N N . ARG A 1 190 ? -0.207 -2.561 -7.003 1.00 85.19 190 ARG A N 1
ATOM 1430 C CA . ARG A 1 190 ? 0.390 -2.636 -8.348 1.00 85.19 190 ARG A CA 1
ATOM 1431 C C . ARG A 1 190 ? 1.891 -2.370 -8.351 1.00 85.19 190 ARG A C 1
ATOM 1433 O O . ARG A 1 190 ? 2.595 -2.928 -9.187 1.00 85.19 190 ARG A O 1
ATOM 1440 N N . LEU A 1 191 ? 2.405 -1.670 -7.338 1.00 86.38 191 LEU A N 1
ATOM 1441 C CA . LEU A 1 191 ? 3.846 -1.497 -7.149 1.00 86.38 191 LEU A CA 1
ATOM 1442 C C . LEU A 1 191 ? 4.599 -2.827 -7.003 1.00 86.38 191 LEU A C 1
ATOM 1444 O O . LEU A 1 191 ? 5.805 -2.844 -7.211 1.00 86.38 191 LEU A O 1
ATOM 1448 N N . LYS A 1 192 ? 3.931 -3.951 -6.705 1.00 83.81 192 LYS A N 1
ATOM 1449 C CA . LYS A 1 192 ? 4.573 -5.279 -6.719 1.00 83.81 192 LYS A CA 1
ATOM 1450 C C . LYS A 1 192 ? 5.146 -5.661 -8.088 1.00 83.81 192 LYS A C 1
ATOM 1452 O O . LYS A 1 192 ? 6.021 -6.515 -8.155 1.00 83.81 192 LYS A O 1
ATOM 1457 N N . ASN A 1 193 ? 4.655 -5.032 -9.155 1.00 81.25 193 ASN A N 1
ATOM 1458 C CA . ASN A 1 193 ? 5.144 -5.203 -10.519 1.00 81.25 193 ASN A CA 1
ATOM 1459 C C . ASN A 1 193 ? 6.303 -4.244 -10.846 1.00 81.25 193 ASN A C 1
ATOM 1461 O O . ASN A 1 193 ? 6.886 -4.331 -11.926 1.00 81.25 193 ASN A O 1
ATOM 1465 N N . ALA A 1 194 ? 6.634 -3.309 -9.948 1.0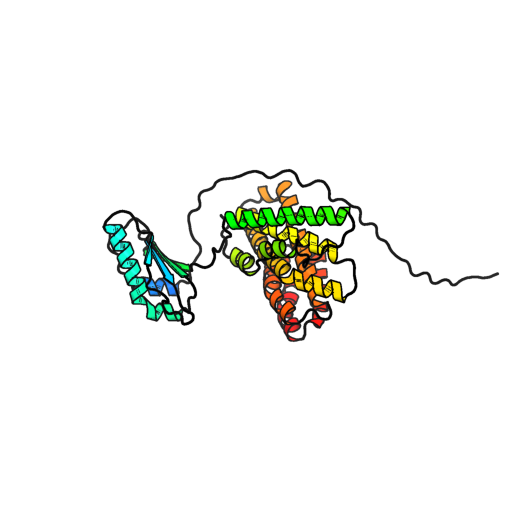0 78.00 194 ALA A N 1
ATOM 1466 C CA . ALA A 1 194 ? 7.694 -2.344 -10.180 1.00 78.00 194 ALA A CA 1
ATOM 1467 C C . ALA A 1 194 ? 9.063 -3.037 -10.210 1.00 78.00 194 ALA A C 1
ATOM 1469 O O . ALA A 1 194 ? 9.400 -3.875 -9.373 1.00 78.00 194 ALA A O 1
ATOM 1470 N N . SER A 1 195 ? 9.881 -2.645 -11.180 1.00 76.12 195 SER A N 1
ATOM 1471 C CA . SER A 1 195 ? 11.258 -3.111 -11.314 1.00 76.12 195 SER A CA 1
ATOM 1472 C C . SER A 1 195 ? 12.189 -2.402 -10.328 1.00 76.12 195 SER A C 1
ATOM 1474 O O . SER A 1 195 ? 11.906 -1.301 -9.854 1.00 76.12 195 SER A O 1
ATOM 1476 N N . LEU A 1 196 ? 13.376 -2.970 -10.094 1.00 69.56 196 LEU A N 1
ATOM 1477 C CA . LEU A 1 196 ? 14.404 -2.335 -9.261 1.00 69.56 196 LEU A CA 1
ATOM 1478 C C . LEU A 1 196 ? 14.817 -0.940 -9.779 1.00 69.56 196 LEU A C 1
ATOM 1480 O O . LEU A 1 196 ? 15.147 -0.062 -8.987 1.00 69.56 196 LEU A O 1
ATOM 1484 N N . LYS A 1 197 ? 14.729 -0.694 -11.097 1.00 70.56 197 LYS A N 1
ATOM 1485 C CA . LYS A 1 197 ? 14.988 0.626 -11.710 1.00 70.56 197 LYS A CA 1
ATOM 1486 C C . LYS A 1 197 ? 14.013 1.706 -11.217 1.00 70.56 197 LYS A C 1
ATOM 1488 O O . LYS A 1 197 ? 14.324 2.888 -11.292 1.00 70.56 197 LYS A O 1
ATOM 1493 N N . GLN A 1 198 ? 12.848 1.309 -10.706 1.00 79.75 198 GLN A N 1
ATOM 1494 C CA . GLN A 1 198 ? 11.796 2.194 -10.197 1.00 79.75 198 GLN A CA 1
ATOM 1495 C C . GLN A 1 198 ? 11.830 2.332 -8.666 1.00 79.75 198 GLN A C 1
ATOM 1497 O O . GLN A 1 198 ? 10.918 2.918 -8.082 1.00 79.75 198 GLN A O 1
ATOM 1502 N N . TYR A 1 199 ? 12.883 1.834 -8.010 1.00 79.00 199 TYR A N 1
ATOM 1503 C CA . TYR A 1 199 ? 13.040 1.861 -6.556 1.00 79.00 199 TYR A CA 1
ATOM 1504 C C . TYR A 1 199 ? 12.831 3.255 -5.942 1.00 79.00 199 TYR A C 1
ATOM 1506 O O . TYR A 1 199 ? 12.138 3.382 -4.932 1.00 79.00 199 TYR A O 1
ATOM 1514 N N . GLU A 1 200 ? 13.386 4.309 -6.550 1.00 78.75 200 GLU A N 1
ATOM 1515 C CA . GLU A 1 200 ? 13.259 5.676 -6.021 1.00 78.75 200 GLU A CA 1
ATOM 1516 C C . GLU A 1 200 ? 11.794 6.116 -5.973 1.00 78.75 200 GLU A C 1
ATOM 1518 O O . GLU A 1 200 ? 11.330 6.702 -4.995 1.00 78.75 200 GLU A O 1
ATOM 1523 N N . LEU A 1 201 ? 11.036 5.749 -7.001 1.00 85.88 201 LEU A N 1
ATOM 1524 C CA . LEU A 1 201 ? 9.630 6.080 -7.112 1.00 85.88 201 LEU A CA 1
ATOM 1525 C C . LEU A 1 201 ? 8.798 5.341 -6.065 1.00 85.88 201 LEU A C 1
ATOM 1527 O O . LEU A 1 201 ? 8.029 5.960 -5.328 1.00 85.88 201 LEU A O 1
ATOM 1531 N N . VAL A 1 202 ? 9.004 4.028 -5.944 1.00 85.81 202 VAL A N 1
ATOM 1532 C CA . VAL A 1 202 ? 8.361 3.204 -4.909 1.00 85.81 202 VAL A CA 1
ATOM 1533 C C . VAL A 1 202 ? 8.688 3.746 -3.515 1.00 85.81 202 VAL A C 1
ATOM 1535 O O . VAL A 1 202 ? 7.808 3.851 -2.662 1.00 85.81 202 VAL A O 1
ATOM 1538 N N . SER A 1 203 ? 9.934 4.164 -3.295 1.00 83.50 203 SER A N 1
ATOM 1539 C CA . SER A 1 203 ? 10.392 4.727 -2.024 1.00 83.50 203 SER A CA 1
ATOM 1540 C C . SER A 1 203 ? 9.769 6.088 -1.719 1.00 83.50 203 SER A C 1
ATOM 1542 O O . SER A 1 203 ? 9.424 6.364 -0.569 1.00 83.50 203 SER A O 1
ATOM 1544 N N . GLN A 1 204 ? 9.596 6.957 -2.718 1.00 87.19 204 GLN A N 1
ATOM 1545 C CA . GLN A 1 204 ? 8.848 8.211 -2.570 1.00 87.19 204 GLN A CA 1
ATOM 1546 C C . GLN A 1 204 ? 7.386 7.940 -2.224 1.00 87.19 204 GLN A C 1
ATOM 1548 O O . GLN A 1 204 ? 6.883 8.464 -1.230 1.00 87.19 204 GLN A O 1
ATOM 1553 N N . TYR A 1 205 ? 6.736 7.051 -2.976 1.00 91.00 205 TYR A N 1
ATOM 1554 C CA . TYR A 1 205 ? 5.355 6.662 -2.725 1.00 91.00 205 TYR A CA 1
ATOM 1555 C C . TYR A 1 205 ? 5.176 6.152 -1.289 1.00 91.00 205 TYR A C 1
ATOM 1557 O O . TYR A 1 205 ? 4.353 6.681 -0.540 1.00 91.00 205 TYR A O 1
ATOM 1565 N N . ALA A 1 206 ? 6.006 5.199 -0.857 1.00 89.69 206 ALA A N 1
ATOM 1566 C CA . ALA A 1 206 ? 5.933 4.639 0.487 1.00 89.69 206 ALA A CA 1
ATOM 1567 C C . ALA A 1 206 ? 6.176 5.696 1.580 1.00 89.69 206 ALA A C 1
ATOM 1569 O O . ALA A 1 206 ? 5.464 5.720 2.585 1.00 89.69 206 ALA A O 1
ATOM 1570 N N . ARG A 1 207 ? 7.125 6.625 1.381 1.00 87.56 207 ARG A N 1
ATOM 1571 C CA . ARG A 1 207 ? 7.350 7.755 2.304 1.00 87.56 207 ARG A CA 1
ATOM 1572 C C . ARG A 1 207 ? 6.098 8.618 2.471 1.00 87.56 207 ARG A C 1
ATOM 1574 O O . ARG A 1 207 ? 5.767 8.998 3.597 1.00 87.56 207 ARG A O 1
ATOM 1581 N N . HIS A 1 208 ? 5.393 8.920 1.383 1.00 92.06 208 HIS A N 1
ATOM 1582 C CA . HIS A 1 208 ? 4.175 9.726 1.446 1.00 92.06 208 HIS A CA 1
ATOM 1583 C C . HIS A 1 208 ? 3.044 8.987 2.168 1.00 92.06 208 HIS A C 1
ATOM 1585 O O . HIS A 1 208 ? 2.460 9.551 3.093 1.00 92.06 208 HIS A O 1
ATOM 1591 N N . VAL A 1 209 ? 2.799 7.713 1.840 1.00 90.94 209 VAL A N 1
ATOM 1592 C CA . VAL A 1 209 ? 1.771 6.896 2.516 1.00 90.94 209 VAL A CA 1
ATOM 1593 C C . VAL A 1 209 ? 2.061 6.750 4.015 1.00 90.94 209 VAL A C 1
ATOM 1595 O O . VAL A 1 209 ? 1.162 6.909 4.840 1.00 90.94 209 VAL A O 1
ATOM 1598 N N . ASN A 1 210 ? 3.323 6.535 4.401 1.00 88.50 210 ASN A N 1
ATOM 1599 C CA . ASN A 1 210 ? 3.725 6.358 5.803 1.00 88.50 210 ASN A CA 1
ATOM 1600 C C . ASN A 1 210 ? 3.426 7.571 6.695 1.00 88.50 210 ASN A C 1
ATOM 1602 O O . ASN A 1 210 ? 3.298 7.422 7.910 1.00 88.50 210 ASN A O 1
ATOM 1606 N N . THR A 1 211 ? 3.243 8.762 6.116 1.00 88.00 211 THR A N 1
ATOM 1607 C CA . THR A 1 211 ? 2.822 9.955 6.868 1.00 88.00 211 THR A CA 1
ATOM 1608 C C . THR A 1 211 ? 1.482 9.737 7.583 1.00 88.00 211 THR A C 1
ATOM 1610 O O . THR A 1 211 ? 1.264 10.275 8.670 1.00 88.00 211 THR A O 1
ATOM 1613 N N . VAL A 1 212 ? 0.601 8.900 7.026 1.00 88.69 212 VAL A N 1
ATOM 1614 C CA . VAL A 1 212 ? -0.717 8.608 7.604 1.00 88.69 212 VAL A CA 1
ATOM 1615 C C . VAL A 1 212 ? -0.613 7.869 8.941 1.00 88.69 212 VAL A C 1
ATOM 1617 O O . VAL A 1 212 ? -1.479 8.033 9.800 1.00 88.69 212 VAL A O 1
ATOM 1620 N N . MET A 1 213 ? 0.470 7.125 9.188 1.00 87.56 213 MET A N 1
ATOM 1621 C CA . MET A 1 213 ? 0.650 6.414 10.460 1.00 87.56 213 MET A CA 1
ATOM 1622 C C . MET A 1 213 ? 0.776 7.366 11.656 1.00 87.56 213 MET A C 1
ATOM 1624 O O . MET A 1 213 ? 0.416 6.998 12.769 1.00 87.56 213 MET A O 1
ATOM 1628 N N . ALA A 1 214 ? 1.167 8.626 11.437 1.00 80.19 214 ALA A N 1
ATOM 1629 C CA . ALA A 1 214 ? 1.150 9.641 12.488 1.00 80.19 214 ALA A CA 1
ATOM 1630 C C . ALA A 1 214 ? -0.276 10.015 12.946 1.00 80.19 214 ALA A C 1
ATOM 1632 O O . ALA A 1 214 ? -0.453 10.424 14.097 1.00 80.19 214 ALA A O 1
ATOM 1633 N N . VAL A 1 215 ? -1.278 9.885 12.064 1.00 82.62 215 VAL A N 1
ATOM 1634 C CA . VAL A 1 215 ? -2.702 10.058 12.405 1.00 82.62 215 VAL A CA 1
ATOM 1635 C C . VAL A 1 215 ? -3.172 8.885 13.255 1.00 82.62 215 VAL A C 1
ATOM 1637 O O . VAL A 1 215 ? -3.798 9.108 14.284 1.00 82.62 215 VAL A O 1
ATOM 1640 N N . TYR A 1 216 ? -2.815 7.654 12.870 1.00 83.44 216 TYR A N 1
ATOM 1641 C CA . TYR A 1 216 ? -3.117 6.459 13.660 1.00 83.44 216 TYR A CA 1
ATOM 1642 C C . TYR A 1 216 ? -2.539 6.568 15.078 1.00 83.44 216 TYR A C 1
ATOM 1644 O O . TYR A 1 216 ? -3.300 6.558 16.041 1.00 83.44 216 TYR A O 1
ATOM 1652 N N . GLU A 1 217 ? -1.224 6.792 15.204 1.00 82.50 217 GLU A N 1
ATOM 1653 C CA . GLU A 1 217 ? -0.538 6.905 16.503 1.00 82.50 217 GLU A CA 1
ATOM 1654 C C . GLU A 1 217 ? -1.137 7.997 17.407 1.00 82.50 217 GLU A C 1
ATOM 1656 O O . GLU A 1 217 ? -1.115 7.873 18.628 1.00 82.50 217 GLU A O 1
ATOM 1661 N N . ALA A 1 218 ? -1.661 9.087 16.833 1.00 74.75 218 ALA A N 1
ATOM 1662 C CA . ALA A 1 218 ? -2.267 10.159 17.622 1.00 74.75 218 ALA A CA 1
ATOM 1663 C C . ALA A 1 218 ? -3.619 9.764 18.238 1.00 74.75 218 ALA A C 1
ATOM 1665 O O . ALA A 1 218 ? -3.999 10.307 19.275 1.00 74.75 218 ALA A O 1
ATOM 1666 N N . GLU A 1 219 ? -4.340 8.833 17.613 1.00 71.12 219 GLU A N 1
ATOM 1667 C CA . GLU A 1 219 ? -5.740 8.555 17.930 1.00 71.12 219 GLU A CA 1
ATOM 1668 C C . GLU A 1 219 ? -5.973 7.209 18.624 1.00 71.12 219 GLU A C 1
ATOM 1670 O O . GLU A 1 219 ? -7.061 6.978 19.156 1.00 71.12 219 GLU A O 1
ATOM 1675 N N . THR A 1 220 ? -4.969 6.332 18.668 1.00 67.62 220 THR A N 1
ATOM 1676 C CA . THR A 1 220 ? -5.104 4.955 19.178 1.00 67.62 220 THR A CA 1
ATOM 1677 C C . THR A 1 220 ? -5.009 4.813 20.686 1.00 67.62 220 THR A C 1
ATOM 1679 O O . THR A 1 220 ? -5.264 3.738 21.218 1.00 67.62 220 THR A O 1
ATOM 1682 N N . GLU A 1 221 ? -4.686 5.885 21.405 1.00 63.66 221 GLU A N 1
ATOM 1683 C CA . GLU A 1 221 ? -4.472 5.813 22.853 1.00 63.66 221 GLU A CA 1
ATOM 1684 C C . GLU A 1 221 ? -5.620 6.406 23.681 1.00 63.66 221 GLU A C 1
ATOM 1686 O O . GLU A 1 221 ? -5.581 6.344 24.913 1.00 63.66 221 GLU A O 1
ATOM 1691 N N . ARG A 1 222 ? -6.627 7.036 23.054 1.00 65.12 222 ARG A N 1
ATOM 1692 C CA . ARG A 1 222 ? -7.613 7.849 23.786 1.00 65.12 222 ARG A CA 1
ATOM 1693 C C . ARG A 1 222 ? -9.002 7.803 23.164 1.00 65.12 222 ARG A C 1
ATOM 1695 O O . ARG A 1 222 ? -9.213 8.265 22.049 1.00 65.12 222 ARG A O 1
ATOM 1702 N N . GLY A 1 223 ? -9.975 7.347 23.946 1.00 76.25 223 GLY A N 1
ATOM 1703 C CA . GLY A 1 223 ? -11.393 7.518 23.645 1.00 76.25 223 GLY A CA 1
ATOM 1704 C C . GLY A 1 223 ? -12.242 6.294 23.983 1.00 76.25 223 GLY A C 1
ATOM 1705 O O . GLY A 1 223 ? -11.713 5.248 24.357 1.00 76.25 223 GLY A O 1
ATOM 1706 N N . PRO A 1 224 ? -13.574 6.413 23.868 1.00 87.25 224 PRO A N 1
ATOM 1707 C CA . PRO A 1 224 ? -14.476 5.273 23.967 1.00 87.25 224 PRO A CA 1
ATOM 1708 C C . PRO A 1 224 ? -14.190 4.233 22.874 1.00 87.25 224 PRO A C 1
ATOM 1710 O O . PRO A 1 224 ? -13.861 4.592 21.743 1.00 87.25 224 PRO A O 1
ATOM 1713 N N . GLN A 1 225 ? -14.413 2.951 23.177 1.00 87.25 225 GLN A N 1
ATOM 1714 C CA . GLN A 1 225 ? -14.237 1.824 22.245 1.00 87.25 225 GLN A CA 1
ATOM 1715 C C . GLN A 1 225 ? -14.910 2.054 20.879 1.00 87.25 225 GLN A C 1
ATOM 1717 O O . GLN A 1 225 ? -14.332 1.743 19.837 1.00 87.25 225 GLN A O 1
ATOM 1722 N N . ALA A 1 226 ? -16.118 2.628 20.873 1.00 87.94 226 ALA A N 1
ATOM 1723 C CA . ALA A 1 226 ? -16.859 2.927 19.648 1.00 87.94 226 ALA A CA 1
ATOM 1724 C C . ALA A 1 226 ? -16.117 3.925 18.742 1.00 87.94 226 ALA A C 1
ATOM 1726 O O . ALA A 1 226 ? -16.058 3.734 17.530 1.00 87.94 226 ALA A O 1
ATOM 1727 N N . LEU A 1 227 ? -15.492 4.950 19.330 1.00 86.69 227 LEU A N 1
ATOM 1728 C CA . LEU A 1 227 ? -14.727 5.956 18.594 1.00 86.69 227 LEU A CA 1
ATOM 1729 C C . LEU A 1 227 ? -13.434 5.367 18.017 1.00 86.69 227 LEU A C 1
ATOM 1731 O O . LEU A 1 227 ? -13.093 5.648 16.871 1.00 86.69 227 LEU A O 1
ATOM 1735 N N . ILE A 1 228 ? -12.738 4.526 18.788 1.00 86.88 228 ILE A N 1
ATOM 1736 C CA . ILE A 1 228 ? -11.539 3.814 18.321 1.00 86.88 228 ILE A CA 1
ATOM 1737 C C . ILE A 1 228 ? -11.903 2.905 17.141 1.00 86.88 228 ILE A C 1
ATOM 1739 O O . ILE A 1 228 ? -11.254 2.954 16.102 1.00 86.88 228 ILE A O 1
ATOM 1743 N N . THR A 1 229 ? -12.991 2.139 17.264 1.00 89.38 229 THR A N 1
ATOM 1744 C CA . THR A 1 229 ? -13.499 1.259 16.197 1.00 89.38 229 THR A CA 1
ATOM 1745 C C . THR A 1 229 ? -13.806 2.032 14.922 1.00 89.38 229 THR A C 1
ATOM 1747 O O . THR A 1 229 ? -13.373 1.635 13.843 1.00 89.38 229 THR A O 1
ATOM 1750 N N . GLU A 1 230 ? -14.516 3.152 15.042 1.00 89.44 230 GLU A N 1
ATOM 1751 C CA . GLU A 1 230 ? -14.869 3.997 13.906 1.00 89.44 230 GLU A CA 1
ATOM 1752 C C . GLU A 1 230 ? -13.625 4.533 13.181 1.00 89.44 230 GLU A C 1
ATOM 1754 O O . GLU A 1 230 ? -13.499 4.399 11.965 1.00 89.44 230 GLU A O 1
ATOM 1759 N N . ARG A 1 231 ? -12.653 5.064 13.928 1.00 88.25 231 ARG A N 1
ATOM 1760 C CA . ARG A 1 231 ? -11.401 5.595 13.366 1.00 88.25 231 ARG A CA 1
ATOM 1761 C C . ARG A 1 231 ? -10.561 4.519 12.692 1.00 88.25 231 ARG A C 1
ATOM 1763 O O . ARG A 1 231 ? -10.068 4.729 11.586 1.00 88.25 231 ARG A O 1
ATOM 1770 N N . THR A 1 232 ? -10.432 3.354 13.322 1.00 89.12 232 THR A N 1
ATOM 1771 C CA . THR A 1 232 ? -9.739 2.203 12.732 1.00 89.12 232 THR A CA 1
ATOM 1772 C C . THR A 1 232 ? -10.427 1.749 11.449 1.00 89.12 232 THR A C 1
ATOM 1774 O O . THR A 1 232 ? -9.752 1.450 10.461 1.00 89.12 232 THR A O 1
ATOM 1777 N N . ARG A 1 233 ? -11.768 1.772 11.407 1.00 89.81 233 ARG A N 1
ATOM 1778 C CA . ARG A 1 233 ? -12.518 1.457 10.187 1.00 89.81 233 ARG A CA 1
ATOM 1779 C C . ARG A 1 233 ? -12.156 2.420 9.054 1.00 89.81 233 ARG A C 1
ATOM 1781 O O . ARG A 1 233 ? -11.825 1.961 7.960 1.00 89.81 233 ARG A O 1
ATOM 1788 N N . GLN A 1 234 ? -12.149 3.721 9.344 1.00 89.94 234 GLN A N 1
ATOM 1789 C CA . GLN A 1 234 ? -11.845 4.796 8.389 1.00 89.94 234 GLN A CA 1
ATOM 1790 C C . GLN A 1 234 ? -10.409 4.747 7.853 1.00 89.94 234 GLN A C 1
ATOM 1792 O O . GLN A 1 234 ? -10.179 5.051 6.686 1.00 89.94 234 GLN A O 1
ATOM 1797 N N . LEU A 1 235 ? -9.444 4.317 8.669 1.00 91.56 235 LEU A N 1
ATOM 1798 C CA . LEU A 1 235 ? -8.041 4.179 8.261 1.00 91.56 235 LEU A CA 1
ATOM 1799 C C . LEU A 1 235 ? -7.739 2.879 7.503 1.00 91.56 235 LEU A C 1
ATOM 1801 O O . LEU A 1 235 ? -6.612 2.681 7.057 1.00 91.56 235 LEU A O 1
ATOM 1805 N N . GLY A 1 236 ? -8.724 2.001 7.306 1.00 90.75 236 GLY A N 1
ATOM 1806 C CA . GLY A 1 236 ? -8.502 0.682 6.717 1.00 90.75 236 GLY A CA 1
ATOM 1807 C C . GLY A 1 236 ? -7.816 0.694 5.344 1.00 90.75 236 GLY A C 1
ATOM 1808 O O . GLY A 1 236 ? -6.879 -0.066 5.128 1.00 90.75 236 GLY A O 1
ATOM 1809 N N . ALA A 1 237 ? -8.214 1.595 4.439 1.00 90.94 237 ALA A N 1
ATOM 1810 C CA . ALA A 1 237 ? -7.560 1.732 3.131 1.00 90.94 237 ALA A CA 1
ATOM 1811 C C . ALA A 1 237 ? -6.106 2.227 3.244 1.00 90.94 237 ALA A C 1
ATOM 1813 O O . ALA A 1 237 ? -5.259 1.881 2.422 1.00 90.94 237 ALA A O 1
ATOM 1814 N N . CYS A 1 238 ? -5.812 3.025 4.272 1.00 93.25 238 CYS A N 1
ATOM 1815 C CA . CYS A 1 238 ? -4.469 3.516 4.549 1.00 93.25 238 CYS A CA 1
ATOM 1816 C C . CYS A 1 238 ? -3.570 2.400 5.071 1.00 93.25 238 CYS A C 1
ATOM 1818 O O . CYS A 1 238 ? -2.434 2.294 4.624 1.00 93.25 238 CYS A O 1
ATOM 1820 N N . PHE A 1 239 ? -4.085 1.536 5.953 1.00 93.69 239 PHE A N 1
ATOM 1821 C CA . PHE A 1 239 ? -3.343 0.353 6.380 1.00 93.69 239 PHE A CA 1
ATOM 1822 C C . PHE A 1 239 ? -3.005 -0.552 5.200 1.00 93.69 239 PHE A C 1
ATOM 1824 O O . PHE A 1 239 ? -1.852 -0.941 5.057 1.00 93.69 239 PHE A O 1
ATOM 1831 N N . ASP A 1 240 ? -3.969 -0.823 4.319 1.00 92.44 240 ASP A N 1
ATOM 1832 C CA . ASP A 1 240 ? -3.734 -1.639 3.127 1.00 92.44 240 ASP A CA 1
ATOM 1833 C C . ASP A 1 240 ? -2.658 -1.029 2.222 1.00 92.44 240 ASP A C 1
ATOM 1835 O O . ASP A 1 240 ? -1.737 -1.725 1.797 1.00 92.44 240 ASP A O 1
ATOM 1839 N N . ALA A 1 241 ? -2.735 0.281 1.961 1.00 92.94 241 ALA A N 1
ATOM 1840 C CA . ALA A 1 241 ? -1.738 0.984 1.161 1.00 92.94 241 ALA A CA 1
ATOM 1841 C C . ALA A 1 241 ? -0.344 0.932 1.811 1.00 92.94 241 ALA A C 1
ATOM 1843 O O . ALA A 1 241 ? 0.645 0.675 1.121 1.00 92.94 241 ALA A O 1
ATOM 1844 N N . THR A 1 242 ? -0.248 1.119 3.132 1.00 92.94 242 THR A N 1
ATOM 1845 C CA . THR A 1 242 ? 1.018 1.011 3.871 1.00 92.94 242 THR A CA 1
ATOM 1846 C C . THR A 1 242 ? 1.570 -0.412 3.862 1.00 92.94 242 THR A C 1
ATOM 1848 O O . THR A 1 242 ? 2.770 -0.588 3.687 1.00 92.94 242 THR A O 1
ATOM 1851 N N . LEU A 1 243 ? 0.732 -1.437 4.021 1.00 91.69 243 LEU A N 1
ATOM 1852 C CA . LEU A 1 243 ? 1.177 -2.831 3.992 1.00 91.69 243 LEU A CA 1
ATOM 1853 C C . LEU A 1 243 ? 1.679 -3.234 2.601 1.00 91.69 243 LEU A C 1
ATOM 1855 O O . LEU A 1 243 ? 2.745 -3.843 2.491 1.00 91.69 243 LEU A O 1
ATOM 1859 N N . TRP A 1 244 ? 0.965 -2.858 1.535 1.00 92.81 244 TRP A N 1
ATOM 1860 C CA . TRP A 1 244 ? 1.391 -3.151 0.166 1.00 92.81 244 TRP A CA 1
ATOM 1861 C C . TRP A 1 244 ? 2.700 -2.453 -0.193 1.00 92.81 244 TRP A C 1
ATOM 1863 O O . TRP A 1 244 ? 3.661 -3.117 -0.573 1.00 92.81 244 TRP A O 1
ATOM 1873 N N . THR A 1 245 ? 2.773 -1.134 -0.001 1.00 90.88 245 THR A N 1
ATOM 1874 C CA . THR A 1 245 ? 4.014 -0.369 -0.231 1.00 90.88 245 THR A CA 1
ATOM 1875 C C . THR A 1 245 ? 5.159 -0.883 0.638 1.00 90.88 245 THR A C 1
ATOM 1877 O O . THR A 1 245 ? 6.255 -1.115 0.138 1.00 90.88 245 THR A O 1
ATOM 1880 N N . GLY A 1 246 ? 4.855 -1.158 1.909 1.00 87.81 246 GLY A N 1
ATOM 1881 C CA . GLY A 1 246 ? 5.636 -1.915 2.881 1.00 87.81 246 GLY A CA 1
ATOM 1882 C C . GLY A 1 246 ? 6.387 -3.097 2.285 1.00 87.81 246 GLY A C 1
ATOM 1883 O O . GLY A 1 246 ? 7.615 -3.167 2.304 1.00 87.81 246 GLY A O 1
ATOM 1884 N N . THR A 1 247 ? 5.592 -4.015 1.749 1.00 88.06 247 THR A N 1
ATOM 1885 C CA . THR A 1 247 ? 6.023 -5.288 1.171 1.00 88.06 247 THR A CA 1
ATOM 1886 C C . THR A 1 247 ? 6.959 -5.067 -0.015 1.00 88.06 247 THR A C 1
ATOM 1888 O O . THR A 1 247 ? 8.058 -5.616 -0.051 1.00 88.06 247 THR A O 1
ATOM 1891 N N . VAL A 1 248 ? 6.565 -4.206 -0.958 1.00 87.94 248 VAL A N 1
ATOM 1892 C CA . VAL A 1 248 ? 7.342 -3.951 -2.181 1.00 87.94 248 VAL A CA 1
ATOM 1893 C C . VAL A 1 248 ? 8.689 -3.312 -1.860 1.00 87.94 248 VAL A C 1
ATOM 1895 O O . VAL A 1 248 ? 9.723 -3.763 -2.348 1.00 87.94 248 VAL A O 1
ATOM 1898 N N . THR A 1 249 ? 8.704 -2.277 -1.018 1.00 86.12 249 THR A N 1
ATOM 1899 C CA . THR A 1 249 ? 9.949 -1.590 -0.664 1.00 86.12 249 THR A CA 1
ATOM 1900 C C . THR A 1 249 ? 10.911 -2.517 0.083 1.00 86.12 249 THR A C 1
ATOM 1902 O O . THR A 1 249 ? 12.111 -2.453 -0.171 1.00 86.12 249 THR A O 1
ATOM 1905 N N . LEU A 1 250 ? 10.420 -3.403 0.963 1.00 83.62 250 LEU A N 1
ATOM 1906 C CA . LEU A 1 250 ? 11.272 -4.401 1.625 1.00 83.62 250 LEU A CA 1
ATOM 1907 C C . LEU A 1 250 ? 11.896 -5.374 0.631 1.00 83.62 250 LEU A C 1
ATOM 1909 O O . LEU A 1 250 ? 13.110 -5.556 0.659 1.00 83.62 250 LEU A O 1
ATOM 1913 N N . SER A 1 251 ? 11.095 -5.933 -0.273 1.00 84.00 251 SER A N 1
ATOM 1914 C CA . SER A 1 251 ? 11.583 -6.868 -1.289 1.00 84.00 251 SER A CA 1
ATOM 1915 C C . SER A 1 251 ? 12.655 -6.224 -2.185 1.00 84.00 251 SER A C 1
ATOM 1917 O O . SER A 1 251 ? 13.717 -6.799 -2.452 1.00 84.00 251 SER A O 1
ATOM 1919 N N . MET A 1 252 ? 12.443 -4.959 -2.571 1.00 82.50 252 MET A N 1
ATOM 1920 C CA . MET A 1 252 ? 13.439 -4.180 -3.309 1.00 82.50 252 MET A CA 1
ATOM 1921 C C . MET A 1 252 ? 14.703 -3.913 -2.488 1.00 82.50 252 MET A C 1
ATOM 1923 O O . MET A 1 252 ? 15.802 -4.012 -3.033 1.00 82.50 252 MET A O 1
ATOM 1927 N N . PHE A 1 253 ? 14.578 -3.606 -1.193 1.00 80.44 253 PHE A N 1
ATOM 1928 C CA . PHE A 1 253 ? 15.731 -3.425 -0.312 1.00 80.44 253 PHE A CA 1
ATOM 1929 C C . PHE A 1 253 ? 16.568 -4.688 -0.191 1.00 80.44 253 PHE A C 1
ATOM 1931 O O . PHE A 1 253 ? 17.789 -4.620 -0.310 1.00 80.44 253 PHE A O 1
ATOM 1938 N N . GLU A 1 254 ? 15.931 -5.832 0.037 1.00 78.56 254 GLU A N 1
ATOM 1939 C CA . GLU A 1 254 ? 16.633 -7.107 0.153 1.00 78.56 254 GLU A CA 1
ATOM 1940 C C . GLU A 1 254 ? 17.377 -7.440 -1.140 1.00 78.56 254 GLU A C 1
ATOM 1942 O O . GLU A 1 254 ? 18.558 -7.791 -1.097 1.00 78.56 254 GLU A O 1
ATOM 1947 N N . THR A 1 255 ? 16.744 -7.210 -2.292 1.00 78.06 255 THR A N 1
ATOM 1948 C CA . THR A 1 255 ? 17.376 -7.380 -3.607 1.00 78.06 255 THR A CA 1
ATOM 1949 C C . THR A 1 255 ? 18.566 -6.429 -3.791 1.00 78.06 255 THR A C 1
ATOM 1951 O O . THR A 1 255 ? 19.664 -6.855 -4.154 1.00 78.06 255 THR A O 1
ATOM 1954 N N . PHE A 1 256 ? 18.378 -5.137 -3.503 1.00 74.12 256 PHE A N 1
ATOM 1955 C CA . PHE A 1 256 ? 19.398 -4.104 -3.683 1.00 74.12 256 PHE A CA 1
ATOM 1956 C C . PHE A 1 256 ? 20.619 -4.321 -2.779 1.00 74.12 256 PHE A C 1
ATOM 1958 O O . PHE A 1 256 ? 21.761 -4.274 -3.243 1.00 74.12 256 PHE A O 1
ATOM 1965 N N . PHE A 1 257 ? 20.400 -4.593 -1.491 1.00 73.12 257 PHE A N 1
ATOM 1966 C CA . PHE A 1 257 ? 21.483 -4.767 -0.522 1.00 73.12 257 PHE A CA 1
ATOM 1967 C C . PHE A 1 257 ? 22.180 -6.118 -0.635 1.00 73.12 257 PHE A C 1
ATOM 1969 O O . PHE A 1 257 ? 23.362 -6.201 -0.309 1.00 73.12 257 PHE A O 1
ATOM 1976 N N . SER A 1 258 ? 21.509 -7.145 -1.163 1.00 73.88 258 SER A N 1
ATOM 1977 C CA . SER A 1 258 ? 22.187 -8.389 -1.541 1.00 73.88 258 SER A CA 1
ATOM 1978 C C . SER A 1 258 ? 23.213 -8.146 -2.652 1.00 73.88 258 SER A C 1
ATOM 1980 O O . SER A 1 258 ? 24.296 -8.725 -2.625 1.00 73.88 258 SER A O 1
ATOM 1982 N N . ALA A 1 259 ? 22.915 -7.242 -3.593 1.00 71.75 259 ALA A N 1
ATOM 1983 C CA . ALA A 1 259 ? 23.847 -6.844 -4.648 1.00 71.75 259 ALA A CA 1
ATOM 1984 C C . ALA A 1 259 ? 24.907 -5.827 -4.179 1.00 71.75 259 ALA A C 1
ATOM 1986 O O . ALA A 1 259 ? 25.987 -5.750 -4.762 1.00 71.75 259 ALA A O 1
ATOM 1987 N N . THR A 1 260 ? 24.621 -5.044 -3.131 1.00 72.81 260 THR A N 1
ATOM 1988 C CA . THR A 1 260 ? 25.509 -3.975 -2.632 1.00 72.81 260 THR A CA 1
ATOM 1989 C C . THR A 1 260 ? 25.636 -3.938 -1.095 1.00 72.81 260 THR A C 1
ATOM 1991 O O . THR A 1 260 ? 25.235 -2.962 -0.452 1.00 72.81 260 THR A O 1
ATOM 1994 N N . PRO A 1 261 ? 26.269 -4.944 -0.454 1.00 74.69 261 PRO A N 1
ATOM 1995 C CA . PRO A 1 261 ? 26.323 -5.041 1.013 1.00 74.69 261 PRO A CA 1
ATOM 1996 C C . PRO A 1 261 ? 27.005 -3.851 1.706 1.00 74.69 261 PRO A C 1
ATOM 1998 O O . PRO A 1 261 ? 26.685 -3.511 2.841 1.00 74.69 261 PRO A O 1
ATOM 2001 N N . ALA A 1 262 ? 27.934 -3.170 1.028 1.00 73.00 262 ALA A N 1
ATOM 2002 C CA . ALA A 1 262 ? 28.599 -1.989 1.578 1.00 73.00 262 ALA A CA 1
ATOM 2003 C C . ALA A 1 262 ? 27.619 -0.831 1.850 1.00 73.00 262 ALA A C 1
ATOM 2005 O O . ALA A 1 262 ? 27.793 -0.093 2.820 1.00 73.00 262 ALA A O 1
ATOM 2006 N N . LEU A 1 263 ? 26.563 -0.696 1.036 1.00 69.50 263 LEU A N 1
ATOM 2007 C CA . LEU A 1 263 ? 25.557 0.352 1.205 1.00 69.50 263 LEU A CA 1
ATOM 2008 C C . LEU A 1 263 ? 24.613 0.061 2.376 1.00 69.50 263 LEU A C 1
ATOM 2010 O O . LEU A 1 263 ? 24.137 1.003 3.005 1.00 69.50 263 LEU A O 1
ATOM 2014 N N . SER A 1 264 ? 24.387 -1.208 2.738 1.00 69.88 264 SER A N 1
ATOM 2015 C CA . SER A 1 264 ? 23.454 -1.562 3.821 1.00 69.88 264 SER A CA 1
ATOM 2016 C C . SER A 1 264 ? 23.893 -1.052 5.193 1.00 69.88 264 SER A C 1
ATOM 2018 O O . SER A 1 264 ? 23.065 -0.895 6.089 1.00 69.88 264 SER A O 1
ATOM 2020 N N . ASN A 1 265 ? 25.195 -0.804 5.361 1.00 76.06 265 ASN A N 1
ATOM 2021 C CA . ASN A 1 265 ? 25.792 -0.349 6.613 1.00 76.06 265 ASN A CA 1
ATOM 2022 C C . ASN A 1 265 ? 25.983 1.172 6.670 1.00 76.06 265 ASN A C 1
ATOM 2024 O O . ASN A 1 265 ? 26.522 1.674 7.658 1.00 76.06 265 ASN A O 1
ATOM 2028 N N . SER A 1 266 ? 25.552 1.922 5.646 1.00 81.62 266 SER A N 1
ATOM 2029 C CA . SER A 1 266 ? 25.632 3.379 5.712 1.00 81.62 266 SER A CA 1
ATOM 2030 C C . SER A 1 266 ? 24.693 3.907 6.816 1.00 81.62 266 SER A C 1
ATOM 2032 O O . SER A 1 266 ? 23.566 3.416 6.961 1.00 81.62 266 SER A O 1
ATOM 2034 N N . PRO A 1 267 ? 25.113 4.912 7.609 1.00 81.56 267 PRO A N 1
ATOM 2035 C CA . PRO A 1 267 ? 24.272 5.485 8.663 1.00 81.56 267 PRO A CA 1
ATOM 2036 C C . PRO A 1 267 ? 22.908 5.965 8.149 1.00 81.56 267 PRO A C 1
ATOM 2038 O O . PRO A 1 267 ? 21.883 5.777 8.805 1.00 81.56 267 PRO A O 1
ATOM 2041 N N . GLU A 1 268 ? 22.889 6.537 6.948 1.00 75.75 268 GLU A N 1
ATOM 2042 C CA . GLU A 1 268 ? 21.686 7.036 6.286 1.00 75.75 268 GLU A CA 1
ATOM 2043 C C . GLU A 1 268 ? 20.691 5.919 5.950 1.00 75.75 268 GLU A C 1
ATOM 2045 O O . GLU A 1 268 ? 19.490 6.035 6.228 1.00 75.75 268 GLU A O 1
ATOM 2050 N N . TRP A 1 269 ? 21.187 4.799 5.416 1.00 76.44 269 TRP A N 1
ATOM 2051 C CA . TRP A 1 269 ? 20.357 3.640 5.102 1.00 76.44 269 TRP A CA 1
ATOM 2052 C C . TRP A 1 269 ? 19.818 2.968 6.360 1.00 76.44 269 TRP A C 1
ATOM 2054 O O . TRP A 1 269 ? 18.650 2.575 6.393 1.00 76.44 269 TRP A O 1
ATOM 2064 N N . ILE A 1 270 ? 20.611 2.916 7.432 1.00 77.75 270 ILE A N 1
ATOM 2065 C CA . ILE A 1 270 ? 20.168 2.392 8.729 1.00 77.75 270 ILE A CA 1
ATOM 2066 C C . ILE A 1 270 ? 18.991 3.212 9.275 1.00 77.75 270 ILE A C 1
ATOM 2068 O O . ILE A 1 270 ? 18.004 2.636 9.743 1.00 77.75 270 ILE A O 1
ATOM 2072 N N . VAL A 1 271 ? 19.065 4.545 9.218 1.00 80.06 271 VAL A N 1
ATOM 2073 C CA . VAL A 1 271 ? 17.982 5.432 9.683 1.00 80.06 271 VAL A CA 1
ATOM 2074 C C . VAL A 1 271 ? 16.729 5.273 8.821 1.00 80.06 271 VAL A C 1
ATOM 2076 O O . VAL A 1 271 ? 15.624 5.131 9.357 1.00 80.06 271 VAL A O 1
ATOM 2079 N N . THR A 1 272 ? 16.893 5.235 7.499 1.00 75.62 272 THR A N 1
ATOM 2080 C CA . THR A 1 272 ? 15.791 5.047 6.544 1.00 75.62 272 THR A CA 1
ATOM 2081 C C . THR A 1 272 ? 15.078 3.719 6.782 1.00 75.62 272 THR A C 1
ATOM 2083 O O . THR A 1 272 ? 13.863 3.692 6.995 1.00 75.62 272 THR A O 1
ATOM 2086 N N . ARG A 1 273 ? 15.837 2.621 6.869 1.00 76.25 273 ARG A N 1
ATOM 2087 C CA . ARG A 1 273 ? 15.320 1.278 7.145 1.00 76.25 273 ARG A CA 1
ATOM 2088 C C . ARG A 1 273 ? 14.579 1.218 8.482 1.00 76.25 273 ARG A C 1
ATOM 2090 O O . ARG A 1 273 ? 13.472 0.689 8.541 1.00 76.25 273 ARG A O 1
ATOM 2097 N N . LYS A 1 274 ? 15.139 1.793 9.553 1.00 80.31 274 LYS A N 1
ATOM 2098 C CA . LYS A 1 274 ? 14.473 1.844 10.871 1.00 80.31 274 LYS A CA 1
ATOM 2099 C C . LYS A 1 274 ? 13.137 2.586 10.817 1.00 80.31 274 LYS A C 1
ATOM 2101 O O . LYS A 1 274 ? 12.151 2.104 11.370 1.00 80.31 274 LYS A O 1
ATOM 2106 N N . THR A 1 275 ? 13.096 3.735 10.145 1.00 78.50 275 THR A N 1
ATOM 2107 C CA . THR A 1 275 ? 11.883 4.562 10.015 1.00 78.50 275 THR A CA 1
ATOM 2108 C C . THR A 1 275 ? 10.801 3.835 9.218 1.00 78.50 275 THR A C 1
ATOM 2110 O O . THR A 1 275 ? 9.622 3.848 9.584 1.00 78.50 275 THR A O 1
ATOM 2113 N N . PHE A 1 276 ? 11.218 3.144 8.159 1.00 79.75 276 PHE A N 1
ATOM 2114 C CA . PHE A 1 276 ? 10.346 2.326 7.334 1.00 79.75 276 PHE A CA 1
ATOM 2115 C C . PHE A 1 276 ? 9.747 1.150 8.114 1.00 79.75 276 PHE A C 1
ATOM 2117 O O . PHE A 1 276 ? 8.526 1.026 8.191 1.00 79.75 276 PHE A O 1
ATOM 2124 N N . HIS A 1 277 ? 10.588 0.340 8.772 1.00 81.12 277 HIS A N 1
ATOM 2125 C CA . HIS A 1 277 ? 10.119 -0.772 9.605 1.00 81.12 277 HIS A CA 1
ATOM 2126 C C . HIS A 1 277 ? 9.176 -0.299 10.711 1.00 81.12 277 HIS A C 1
ATOM 2128 O O . HIS A 1 277 ? 8.182 -0.972 10.970 1.00 81.12 277 HIS A O 1
ATOM 2134 N N . LYS A 1 278 ? 9.450 0.855 11.339 1.00 83.00 278 LYS A N 1
ATOM 2135 C CA . LYS A 1 278 ? 8.542 1.430 12.338 1.00 83.00 278 LYS A CA 1
ATOM 2136 C C . LYS A 1 278 ? 7.155 1.669 11.736 1.00 83.00 278 LYS A C 1
ATOM 2138 O O . LYS A 1 278 ? 6.176 1.206 12.303 1.00 83.00 278 LYS A O 1
ATOM 2143 N N . SER A 1 279 ? 7.075 2.342 10.589 1.00 80.81 279 SER A N 1
ATOM 2144 C CA . SER A 1 279 ? 5.793 2.675 9.946 1.00 80.81 279 SER A CA 1
ATOM 2145 C C . SER A 1 279 ? 5.016 1.424 9.531 1.00 80.81 279 SER A C 1
ATOM 2147 O O . SER A 1 279 ? 3.816 1.325 9.780 1.00 80.81 279 SER A O 1
ATOM 2149 N N . LEU A 1 280 ? 5.713 0.437 8.962 1.00 83.31 280 LEU A N 1
ATOM 2150 C CA . LEU A 1 280 ? 5.117 -0.839 8.578 1.00 83.31 280 LEU A CA 1
ATOM 2151 C C . LEU A 1 280 ? 4.583 -1.614 9.787 1.00 83.31 280 LEU A C 1
ATOM 2153 O O . LEU A 1 280 ? 3.496 -2.191 9.739 1.00 83.31 280 LEU A O 1
ATOM 2157 N N . PHE A 1 281 ? 5.337 -1.606 10.885 1.00 82.25 281 PHE A N 1
ATOM 2158 C CA . PHE A 1 281 ? 4.925 -2.234 12.130 1.00 82.25 281 PHE A CA 1
ATOM 2159 C C . PHE A 1 281 ? 3.702 -1.533 12.730 1.00 82.25 281 PHE A C 1
ATOM 2161 O O . PHE A 1 281 ? 2.743 -2.211 13.083 1.00 82.25 281 PHE A O 1
ATOM 2168 N N . THR A 1 282 ? 3.676 -0.197 12.745 1.00 84.19 282 THR A N 1
ATOM 2169 C CA . THR A 1 282 ? 2.510 0.586 13.181 1.00 84.19 282 THR A CA 1
ATOM 2170 C C . THR A 1 282 ? 1.259 0.242 12.364 1.00 84.19 282 THR A C 1
ATOM 2172 O O . THR A 1 282 ? 0.198 0.010 12.939 1.00 84.19 282 THR A O 1
ATOM 2175 N N . ALA A 1 283 ? 1.368 0.141 11.034 1.00 86.56 283 ALA A N 1
ATOM 2176 C CA . ALA A 1 283 ? 0.244 -0.269 10.185 1.00 86.56 283 ALA A CA 1
ATOM 2177 C C . ALA A 1 283 ? -0.216 -1.703 10.480 1.00 86.56 283 ALA A C 1
ATOM 2179 O O . ALA A 1 283 ? -1.413 -1.980 10.543 1.00 86.56 283 ALA A O 1
ATOM 2180 N N . THR A 1 284 ? 0.740 -2.606 10.700 1.00 85.50 284 THR A N 1
ATOM 2181 C CA . THR A 1 284 ? 0.474 -3.999 11.069 1.00 85.50 284 THR A CA 1
ATOM 2182 C C . THR A 1 284 ? -0.280 -4.077 12.396 1.00 85.50 284 THR A C 1
ATOM 2184 O O . THR A 1 284 ? -1.294 -4.765 12.481 1.00 85.50 284 THR A O 1
ATOM 2187 N N . GLU A 1 285 ? 0.163 -3.342 13.419 1.00 83.44 285 GLU A N 1
ATOM 2188 C CA . GLU A 1 285 ? -0.547 -3.239 14.696 1.00 83.44 285 GLU A CA 1
ATOM 2189 C C . GLU A 1 285 ? -1.951 -2.652 14.511 1.00 83.44 285 GLU A C 1
ATOM 2191 O O . GLU A 1 285 ? -2.896 -3.216 15.049 1.00 83.44 285 GLU A O 1
ATOM 2196 N N . GLY A 1 286 ? -2.124 -1.629 13.667 1.00 85.94 286 GLY A N 1
ATOM 2197 C CA . GLY A 1 286 ? -3.440 -1.068 13.343 1.00 85.94 286 GLY A CA 1
ATOM 2198 C C . GLY A 1 286 ? -4.427 -2.057 12.733 1.00 85.94 286 GLY A C 1
ATOM 2199 O O . GLY A 1 286 ? -5.585 -2.117 13.157 1.00 85.94 286 GLY A O 1
ATOM 2200 N N . VAL A 1 287 ? -3.979 -2.891 11.791 1.00 88.81 287 VAL A N 1
ATOM 2201 C CA . VAL A 1 287 ? -4.818 -3.961 11.224 1.00 88.81 287 VAL A CA 1
ATOM 2202 C C . VAL A 1 287 ? -5.205 -4.979 12.291 1.00 88.81 287 VAL A C 1
ATOM 2204 O O . VAL A 1 287 ? -6.368 -5.370 12.408 1.00 88.81 287 VAL A O 1
ATOM 2207 N N . LEU A 1 288 ? -4.228 -5.396 13.087 1.00 86.56 288 LEU A N 1
ATOM 2208 C CA . LEU A 1 288 ? -4.410 -6.410 14.114 1.00 86.56 288 LEU A CA 1
ATOM 2209 C C . LEU A 1 288 ? -5.294 -5.943 15.267 1.00 86.56 288 LEU A C 1
ATOM 2211 O O . LEU A 1 288 ? -6.091 -6.728 15.779 1.00 86.56 288 LEU A O 1
ATOM 2215 N N . ASP A 1 289 ? -5.164 -4.684 15.669 1.00 85.62 289 ASP A N 1
ATOM 2216 C CA . ASP A 1 289 ? -6.053 -4.065 16.638 1.00 85.62 289 ASP A CA 1
ATOM 2217 C C . ASP A 1 289 ? -7.461 -3.999 16.070 1.00 85.62 289 ASP A C 1
ATOM 2219 O O . ASP A 1 289 ? -8.385 -4.435 16.748 1.00 85.62 289 ASP A O 1
ATOM 2223 N N . GLY A 1 290 ? -7.619 -3.610 14.799 1.00 86.44 290 GLY A N 1
ATOM 2224 C CA . GLY A 1 290 ? -8.893 -3.679 14.084 1.00 86.44 290 GLY A CA 1
ATOM 2225 C C . GLY A 1 290 ? -9.581 -5.037 14.197 1.00 86.44 290 GLY A C 1
ATOM 2226 O O . GLY A 1 290 ? -10.765 -5.084 14.522 1.00 86.44 290 GLY A O 1
ATOM 2227 N N . TYR A 1 291 ? -8.843 -6.145 14.063 1.00 87.31 291 TYR A N 1
ATOM 2228 C CA . TYR A 1 291 ? -9.412 -7.489 14.219 1.00 87.31 291 TYR A CA 1
ATOM 2229 C C . TYR A 1 291 ? -9.961 -7.811 15.621 1.00 87.31 291 TYR A C 1
ATOM 2231 O O . TYR A 1 291 ? -10.703 -8.781 15.793 1.00 87.31 291 TYR A O 1
ATOM 2239 N N . ARG A 1 292 ? -9.597 -7.021 16.635 1.00 85.81 292 ARG A N 1
ATOM 2240 C CA . ARG A 1 292 ? -10.027 -7.175 18.033 1.00 85.81 292 ARG A CA 1
ATOM 2241 C C . ARG A 1 292 ? -11.149 -6.205 18.423 1.00 85.81 292 ARG A C 1
ATOM 2243 O O . ARG A 1 292 ? -11.666 -6.302 19.543 1.00 85.81 292 ARG A O 1
ATOM 2250 N N . LEU A 1 293 ? -11.503 -5.254 17.558 1.00 86.56 293 LEU A N 1
ATOM 2251 C CA . LEU A 1 293 ? -12.491 -4.220 17.865 1.00 86.56 293 LEU A CA 1
ATOM 2252 C C . LEU A 1 293 ? -13.915 -4.729 17.625 1.00 86.56 293 LEU A C 1
ATOM 2254 O O . LEU A 1 293 ? -14.247 -5.253 16.561 1.00 86.56 293 LEU A O 1
ATOM 2258 N N . ASP A 1 294 ? -14.778 -4.536 18.622 1.00 84.94 294 ASP A N 1
ATOM 2259 C CA . ASP A 1 294 ? -16.203 -4.837 18.498 1.00 84.94 294 ASP A CA 1
ATOM 2260 C C . ASP A 1 294 ? -16.856 -3.926 17.451 1.00 84.94 294 ASP A C 1
ATOM 2262 O O . ASP A 1 294 ? -16.718 -2.708 17.505 1.00 84.94 294 ASP A O 1
ATOM 2266 N N . GLY A 1 295 ? -17.584 -4.517 16.500 1.00 85.06 295 GLY A N 1
ATOM 2267 C CA . GLY A 1 295 ? -18.298 -3.776 15.456 1.00 85.06 295 GLY A CA 1
ATOM 2268 C C . GLY A 1 295 ? -17.458 -3.384 14.235 1.00 85.06 295 GLY A C 1
ATOM 2269 O O . GLY A 1 295 ? -17.966 -2.666 13.376 1.00 85.06 295 GLY A O 1
ATOM 2270 N N . ILE A 1 296 ? -16.206 -3.841 14.103 1.00 88.06 296 ILE A N 1
ATOM 2271 C CA . ILE A 1 296 ? -15.373 -3.539 12.922 1.00 88.06 296 ILE A CA 1
ATOM 2272 C C . ILE A 1 296 ? -15.976 -4.085 11.608 1.00 88.06 296 ILE A C 1
ATOM 2274 O O . ILE A 1 296 ? -15.907 -3.412 10.580 1.00 88.06 296 ILE A O 1
ATOM 2278 N N . GLY A 1 297 ? -16.647 -5.242 11.674 1.00 86.88 297 GLY A N 1
ATOM 2279 C CA . GLY A 1 297 ? -17.297 -5.925 10.549 1.00 86.88 297 GLY A CA 1
ATOM 2280 C C . GLY A 1 297 ? -16.378 -6.916 9.821 1.00 86.88 297 GLY A C 1
ATOM 2281 O O . GLY A 1 297 ? -15.189 -6.662 9.637 1.00 86.88 297 GLY A O 1
ATOM 2282 N N . SER A 1 298 ? -16.929 -8.052 9.379 1.00 86.62 298 SER A N 1
ATOM 2283 C CA . SER A 1 298 ? -16.166 -9.115 8.705 1.00 86.62 298 SER A CA 1
ATOM 2284 C C . SER A 1 298 ? -15.563 -8.672 7.374 1.00 86.62 298 SER A C 1
ATOM 2286 O O . SER A 1 298 ? -14.450 -9.076 7.054 1.00 86.62 298 SER A O 1
ATOM 2288 N N . ASP A 1 299 ? -16.261 -7.822 6.617 1.00 86.88 299 ASP A N 1
ATOM 2289 C CA . ASP A 1 299 ? -15.812 -7.361 5.296 1.00 86.88 299 ASP A CA 1
ATOM 2290 C C . ASP A 1 299 ? -14.562 -6.491 5.402 1.00 86.88 299 ASP A C 1
ATOM 2292 O O . ASP A 1 299 ? -13.614 -6.657 4.632 1.00 86.88 299 ASP A O 1
ATOM 2296 N N . TRP A 1 300 ? -14.523 -5.620 6.418 1.00 91.62 300 TRP A N 1
ATOM 2297 C CA . TRP A 1 300 ? -13.325 -4.852 6.735 1.00 91.62 300 TRP A CA 1
ATOM 2298 C C . TRP A 1 300 ? -12.165 -5.787 7.068 1.00 91.62 300 TRP A C 1
ATOM 2300 O O . TRP A 1 300 ? -11.061 -5.570 6.584 1.00 91.62 300 TRP A O 1
ATOM 2310 N N . CYS A 1 301 ? -12.401 -6.849 7.845 1.00 90.25 301 CYS A N 1
ATOM 2311 C CA . CYS A 1 301 ? -11.329 -7.768 8.204 1.00 90.25 301 CYS A CA 1
ATOM 2312 C C . CYS A 1 301 ? -10.826 -8.579 6.998 1.00 90.25 301 CYS A C 1
ATOM 2314 O O . CYS A 1 301 ? -9.621 -8.675 6.780 1.00 90.25 301 CYS A O 1
ATOM 2316 N N . LEU A 1 302 ? -11.737 -9.129 6.187 1.00 88.00 302 LEU A N 1
ATOM 2317 C CA . LEU A 1 302 ? -11.402 -9.939 5.009 1.00 88.00 302 LEU A CA 1
ATOM 2318 C C . LEU A 1 302 ? -10.545 -9.166 4.002 1.00 88.00 302 LEU A C 1
ATOM 2320 O O . LEU A 1 302 ? -9.578 -9.716 3.477 1.00 88.00 302 LEU A O 1
ATOM 2324 N N . ALA A 1 303 ? -10.850 -7.886 3.772 1.00 87.88 303 ALA A N 1
ATOM 2325 C CA . ALA A 1 303 ? -10.097 -7.050 2.839 1.00 87.88 303 ALA A CA 1
ATOM 2326 C C . ALA A 1 303 ? -8.607 -6.898 3.217 1.00 87.88 303 ALA A C 1
ATOM 2328 O O . ALA A 1 303 ? -7.771 -6.682 2.342 1.00 87.88 303 ALA A O 1
ATOM 2329 N N . ARG A 1 304 ? -8.263 -7.056 4.503 1.00 91.88 304 ARG A N 1
ATOM 2330 C CA . ARG A 1 304 ? -6.923 -6.794 5.060 1.00 91.88 304 ARG A CA 1
ATOM 2331 C C . ARG A 1 304 ? -6.076 -8.064 5.174 1.00 91.88 304 ARG A C 1
ATOM 2333 O O . ARG A 1 304 ? -4.874 -7.978 5.414 1.00 91.88 304 ARG A O 1
ATOM 2340 N N . ILE A 1 305 ? -6.660 -9.248 4.966 1.00 89.44 305 ILE A N 1
ATOM 2341 C CA . ILE A 1 305 ? -5.932 -10.524 5.055 1.00 89.44 305 ILE A CA 1
ATOM 2342 C C . ILE A 1 305 ? -4.843 -10.605 3.987 1.00 89.44 305 ILE A C 1
ATOM 2344 O O . ILE A 1 305 ? -3.709 -10.952 4.296 1.00 89.44 305 ILE A O 1
ATOM 2348 N N . ARG A 1 306 ? -5.168 -10.264 2.736 1.00 90.31 306 ARG A N 1
ATOM 2349 C CA . ARG A 1 306 ? -4.231 -10.357 1.609 1.00 90.31 306 ARG A CA 1
ATOM 2350 C C . ARG A 1 306 ? -2.996 -9.451 1.760 1.00 90.31 306 ARG A C 1
ATOM 2352 O O . ARG A 1 306 ? -1.895 -9.986 1.641 1.00 90.31 306 ARG A O 1
ATOM 2359 N N . PRO A 1 307 ? -3.122 -8.134 2.032 1.00 89.88 307 PRO A N 1
ATOM 2360 C CA . PRO A 1 307 ? -1.945 -7.298 2.266 1.00 89.88 307 PRO A CA 1
ATOM 2361 C C . PRO A 1 307 ? -1.155 -7.747 3.502 1.00 89.88 307 PRO A C 1
ATOM 2363 O O . PRO A 1 307 ? 0.074 -7.694 3.493 1.00 89.88 307 PRO A O 1
ATOM 2366 N N . LEU A 1 308 ? -1.834 -8.246 4.544 1.00 88.88 308 LEU A N 1
ATOM 2367 C CA . LEU A 1 308 ? -1.169 -8.780 5.731 1.00 88.88 308 LEU A CA 1
ATOM 2368 C C . LEU A 1 308 ? -0.375 -10.059 5.426 1.00 88.88 308 LEU A C 1
ATOM 2370 O O . LEU A 1 308 ? 0.759 -10.167 5.883 1.00 88.88 308 LEU A O 1
ATOM 2374 N N . ASP A 1 309 ? -0.923 -11.004 4.655 1.00 88.69 309 ASP A N 1
ATOM 2375 C CA . ASP A 1 309 ? -0.220 -12.229 4.237 1.00 88.69 309 ASP A CA 1
ATOM 2376 C C . ASP A 1 309 ? 1.017 -11.891 3.399 1.00 88.69 309 ASP A C 1
ATOM 2378 O O . ASP A 1 309 ? 2.108 -12.371 3.701 1.00 88.69 309 ASP A O 1
ATOM 2382 N N . ALA A 1 310 ? 0.866 -11.009 2.405 1.00 87.00 310 ALA A N 1
ATOM 2383 C CA . ALA A 1 310 ? 1.968 -10.570 1.550 1.00 87.00 310 ALA A CA 1
ATOM 2384 C C . ALA A 1 310 ? 3.115 -9.962 2.373 1.00 87.00 310 ALA A C 1
ATOM 2386 O O . ALA A 1 310 ? 4.254 -10.413 2.271 1.00 87.00 310 ALA A O 1
ATOM 2387 N N . MET A 1 311 ? 2.797 -9.019 3.265 1.00 87.94 311 MET A N 1
ATOM 2388 C CA . MET A 1 311 ? 3.782 -8.408 4.160 1.00 87.94 311 MET A CA 1
ATOM 2389 C C . MET A 1 311 ? 4.433 -9.441 5.079 1.00 87.94 311 MET A C 1
ATOM 2391 O O . MET A 1 311 ? 5.646 -9.436 5.268 1.00 87.94 311 MET A O 1
ATOM 2395 N N . THR A 1 312 ? 3.634 -10.345 5.645 1.00 85.06 312 THR A N 1
ATOM 2396 C CA . THR A 1 312 ? 4.110 -11.334 6.612 1.00 85.06 312 THR A CA 1
ATOM 2397 C C . THR A 1 312 ? 5.115 -12.298 5.974 1.00 85.06 312 THR A C 1
ATOM 2399 O O . THR A 1 312 ? 6.122 -12.620 6.601 1.00 85.06 312 THR A O 1
ATOM 2402 N N . ARG A 1 313 ? 4.897 -12.713 4.720 1.00 85.31 313 ARG A N 1
ATOM 2403 C CA . ARG A 1 313 ? 5.833 -13.578 3.982 1.00 85.31 313 ARG A CA 1
ATOM 2404 C C . ARG A 1 313 ? 7.193 -12.922 3.756 1.00 85.31 313 ARG A C 1
ATOM 2406 O O . ARG A 1 313 ? 8.202 -13.584 3.980 1.00 85.31 313 ARG A O 1
ATOM 2413 N N . GLU A 1 314 ? 7.212 -11.644 3.384 1.00 83.12 314 GLU A N 1
ATOM 2414 C CA . GLU A 1 314 ? 8.459 -10.902 3.154 1.00 83.12 314 GLU A CA 1
ATOM 2415 C C . GLU A 1 314 ? 9.159 -10.522 4.469 1.00 83.12 314 GLU A C 1
ATOM 2417 O O . GLU A 1 314 ? 10.377 -10.594 4.579 1.00 83.12 314 GLU A O 1
ATOM 2422 N N . LEU A 1 315 ? 8.408 -10.129 5.505 1.00 79.12 315 LEU A N 1
ATOM 2423 C CA . LEU A 1 315 ? 8.998 -9.564 6.722 1.00 79.12 315 LEU A CA 1
ATOM 2424 C C . LEU A 1 315 ? 9.413 -10.623 7.754 1.00 79.12 315 LEU A C 1
ATOM 2426 O O . LEU A 1 315 ? 10.363 -10.393 8.501 1.00 79.12 315 LEU A O 1
ATOM 2430 N N . ILE A 1 316 ? 8.738 -11.780 7.845 1.00 81.62 316 ILE A N 1
ATOM 2431 C CA . ILE A 1 316 ? 9.068 -12.811 8.851 1.00 81.62 316 ILE A CA 1
ATOM 2432 C C . ILE A 1 316 ? 10.547 -13.212 8.841 1.00 81.62 316 ILE A C 1
ATOM 2434 O O . ILE A 1 316 ? 11.110 -13.302 9.937 1.00 81.62 316 ILE A O 1
ATOM 2438 N N . PRO A 1 317 ? 11.204 -13.475 7.696 1.00 80.12 317 PRO A N 1
ATOM 2439 C CA . PRO A 1 317 ? 12.601 -13.904 7.692 1.00 80.12 317 PRO A CA 1
ATOM 2440 C C . PRO A 1 317 ? 13.532 -12.921 8.410 1.00 80.12 317 PRO A C 1
ATOM 2442 O O . PRO A 1 317 ? 14.479 -13.340 9.073 1.00 80.12 317 PRO A O 1
ATOM 2445 N N . THR A 1 318 ? 13.222 -11.624 8.349 1.00 72.88 318 THR A N 1
ATOM 2446 C CA . THR A 1 318 ? 14.054 -10.546 8.901 1.00 72.88 318 THR A CA 1
ATOM 2447 C C . THR A 1 318 ? 13.507 -9.933 10.196 1.00 72.88 318 THR A C 1
ATOM 2449 O O . THR A 1 318 ? 14.175 -9.107 10.824 1.00 72.88 318 THR A O 1
ATOM 2452 N N . MET A 1 319 ? 12.317 -10.347 10.643 1.00 73.12 319 MET A N 1
ATOM 2453 C CA . MET A 1 319 ? 11.654 -9.811 11.832 1.00 73.12 319 MET A CA 1
ATOM 2454 C C . MET A 1 319 ? 12.284 -10.329 13.146 1.00 73.12 319 MET A C 1
ATOM 2456 O O . MET A 1 319 ? 12.405 -11.542 13.340 1.00 73.12 319 MET A O 1
ATOM 2460 N N . PRO A 1 320 ? 12.596 -9.452 14.120 1.00 77.06 320 PRO A N 1
ATOM 2461 C CA . PRO A 1 320 ? 12.999 -9.845 15.471 1.00 77.06 320 PRO A CA 1
ATOM 2462 C C . PRO A 1 320 ? 11.995 -10.776 16.175 1.00 77.06 320 PRO A C 1
ATOM 2464 O O . PRO A 1 320 ? 10.779 -10.602 16.070 1.00 77.06 320 PRO A O 1
ATOM 2467 N N . ALA A 1 321 ? 12.493 -11.719 16.983 1.00 81.75 321 ALA A N 1
ATOM 2468 C CA . ALA A 1 321 ? 11.671 -12.729 17.666 1.00 81.75 321 ALA A CA 1
ATOM 2469 C C . ALA A 1 321 ? 10.549 -12.138 18.545 1.00 81.75 321 ALA A C 1
ATOM 2471 O O . ALA A 1 321 ? 9.423 -12.643 18.548 1.00 81.75 321 ALA A O 1
ATOM 2472 N N . GLU A 1 322 ? 10.824 -11.037 19.251 1.00 77.06 322 GLU A N 1
ATOM 2473 C CA . GLU A 1 322 ? 9.820 -10.339 20.067 1.00 77.06 322 GLU A CA 1
ATOM 2474 C C . GLU A 1 322 ? 8.683 -9.750 19.221 1.00 77.06 322 GLU A C 1
ATOM 2476 O O . GLU A 1 322 ? 7.516 -9.805 19.616 1.00 77.06 322 GLU A O 1
ATOM 2481 N N . GLN A 1 323 ? 8.986 -9.252 18.020 1.00 74.69 323 GLN A N 1
ATOM 2482 C CA . GLN A 1 323 ? 7.966 -8.750 17.099 1.00 74.69 323 GLN A CA 1
ATOM 2483 C C . GLN A 1 323 ? 7.126 -9.901 16.531 1.00 74.69 323 GLN A C 1
ATOM 2485 O O . GLN A 1 323 ? 5.897 -9.825 16.568 1.00 74.69 323 GLN A O 1
ATOM 2490 N N . LYS A 1 324 ? 7.754 -11.024 16.144 1.00 82.88 324 LYS A N 1
ATOM 2491 C CA . LYS A 1 324 ? 7.033 -12.248 15.738 1.00 82.88 324 LYS A CA 1
ATOM 2492 C C . LYS A 1 324 ? 6.092 -12.743 16.837 1.00 82.88 324 LYS A C 1
ATOM 2494 O O . LYS A 1 324 ? 4.980 -13.196 16.570 1.00 82.88 324 LYS A O 1
ATOM 2499 N N . LYS A 1 325 ? 6.521 -12.679 18.103 1.00 83.81 325 LYS A N 1
ATOM 2500 C CA . LYS A 1 325 ? 5.701 -13.060 19.264 1.00 83.81 325 LYS A CA 1
ATOM 2501 C C . LYS A 1 325 ? 4.471 -12.163 19.413 1.00 83.81 325 LYS A C 1
ATOM 2503 O O . LYS A 1 325 ? 3.375 -12.695 19.590 1.00 83.81 325 LYS A O 1
ATOM 2508 N N . ARG A 1 326 ? 4.628 -10.840 19.297 1.00 75.94 326 ARG A N 1
ATOM 2509 C CA . ARG A 1 326 ? 3.500 -9.892 19.330 1.00 75.94 326 ARG A CA 1
ATOM 2510 C C . ARG A 1 326 ? 2.525 -10.130 18.181 1.00 75.94 326 ARG A C 1
ATOM 2512 O O . ARG A 1 326 ? 1.330 -10.255 18.429 1.00 75.94 326 ARG A O 1
ATOM 2519 N N . LEU A 1 327 ? 3.030 -10.293 16.958 1.00 78.31 327 LEU A N 1
ATOM 2520 C CA . LEU A 1 327 ? 2.215 -10.583 15.775 1.00 78.31 327 LEU A CA 1
ATOM 2521 C C . LEU A 1 327 ? 1.371 -11.859 15.963 1.00 78.31 327 LEU A C 1
ATOM 2523 O O . LEU A 1 327 ? 0.164 -11.844 15.723 1.00 78.31 327 LEU A O 1
ATOM 2527 N N . ARG A 1 328 ? 1.964 -12.937 16.499 1.00 82.62 328 ARG A N 1
ATOM 2528 C CA . ARG A 1 328 ? 1.236 -14.178 16.839 1.00 82.62 328 ARG A CA 1
ATOM 2529 C C . ARG A 1 328 ? 0.138 -13.958 17.872 1.00 82.62 328 ARG A C 1
ATOM 2531 O O . ARG A 1 328 ? -0.980 -14.434 17.689 1.00 82.62 328 ARG A O 1
ATOM 2538 N N . GLN A 1 329 ? 0.446 -13.262 18.967 1.00 80.88 329 GLN A N 1
ATOM 2539 C CA . GLN A 1 329 ? -0.545 -12.952 20.004 1.00 80.88 329 GLN A CA 1
ATOM 2540 C C . GLN A 1 329 ? -1.710 -12.146 19.430 1.00 80.88 329 GLN A C 1
ATOM 2542 O O . GLN A 1 329 ? -2.865 -12.378 19.775 1.00 80.88 329 GLN A O 1
ATOM 2547 N N . SER A 1 330 ? -1.412 -11.232 18.516 1.00 75.06 330 SER A N 1
ATOM 2548 C CA . SER A 1 330 ? -2.405 -10.433 17.823 1.00 75.06 330 SER A CA 1
ATOM 2549 C C . SER A 1 330 ? -3.312 -11.215 16.894 1.00 75.06 330 SER A C 1
ATOM 2551 O O . SER A 1 330 ? -4.529 -11.085 17.014 1.00 75.06 330 SER A O 1
ATOM 2553 N N . LEU A 1 331 ? -2.762 -12.096 16.065 1.00 78.88 331 LEU A N 1
ATOM 2554 C CA . LEU A 1 331 ? -3.570 -12.945 15.190 1.00 78.88 331 LEU A CA 1
ATOM 2555 C C . LEU A 1 331 ? -4.483 -13.899 15.966 1.00 78.88 331 LEU A C 1
ATOM 2557 O O . LEU A 1 331 ? -5.620 -14.118 15.563 1.00 78.88 331 LEU A O 1
ATOM 2561 N N . ARG A 1 332 ? -4.039 -14.420 17.118 1.00 78.06 332 ARG A N 1
ATOM 2562 C CA . ARG A 1 332 ? -4.887 -15.269 17.979 1.00 78.06 332 ARG A CA 1
ATOM 2563 C C . ARG A 1 332 ? -6.114 -14.536 18.519 1.00 78.06 332 ARG A C 1
ATOM 2565 O O . ARG A 1 332 ? -7.132 -15.166 18.784 1.00 78.06 332 ARG A O 1
ATOM 2572 N N . LEU A 1 333 ? -6.020 -13.220 18.681 1.00 72.31 333 LEU A N 1
ATOM 2573 C CA . LEU A 1 333 ? -7.099 -12.383 19.204 1.00 72.31 333 LEU A CA 1
ATOM 2574 C C . LEU A 1 333 ? -8.054 -11.876 18.107 1.00 72.31 333 LEU A C 1
ATOM 2576 O O . LEU A 1 333 ? -9.063 -11.257 18.435 1.00 72.31 333 LEU A O 1
ATOM 2580 N N . ALA A 1 334 ? -7.798 -12.189 16.830 1.00 70.75 334 ALA A N 1
ATOM 2581 C CA . ALA A 1 334 ? -8.626 -11.800 15.683 1.00 70.75 334 ALA A CA 1
ATOM 2582 C C . ALA A 1 334 ? -9.976 -12.547 15.571 1.00 70.75 334 ALA A C 1
ATOM 2584 O O . ALA A 1 334 ? -10.711 -12.380 14.597 1.00 70.75 334 ALA A O 1
ATOM 2585 N N . ALA A 1 335 ? -10.329 -13.369 16.566 1.00 62.06 335 ALA A N 1
ATOM 2586 C CA . ALA A 1 335 ? -11.530 -14.209 16.578 1.00 62.06 335 ALA A CA 1
ATOM 2587 C C . ALA A 1 335 ? -12.856 -13.425 16.447 1.00 62.06 335 ALA A C 1
ATOM 2589 O O . ALA A 1 335 ? -13.877 -13.993 16.064 1.00 62.06 335 ALA A O 1
ATOM 2590 N N . LYS A 1 336 ? -12.856 -12.115 16.728 1.00 73.38 336 LYS A N 1
ATOM 2591 C CA . LYS A 1 336 ? -14.062 -11.272 16.700 1.00 73.38 336 LYS A CA 1
ATOM 2592 C C . LYS A 1 336 ? -14.567 -10.925 15.297 1.00 73.38 336 LYS A C 1
ATOM 2594 O O . LYS A 1 336 ? -15.722 -10.540 15.154 1.00 73.38 336 LYS A O 1
ATOM 2599 N N . CYS A 1 337 ? -13.751 -11.102 14.261 1.00 82.12 337 CYS A N 1
ATOM 2600 C CA . CYS A 1 337 ? -14.169 -10.877 12.875 1.00 82.12 337 CYS A CA 1
ATOM 2601 C C . CYS A 1 337 ? -14.993 -12.030 12.270 1.00 82.12 337 CYS A C 1
ATOM 2603 O O . CYS A 1 337 ? -15.407 -11.949 11.112 1.00 82.12 337 CYS A O 1
ATOM 2605 N N . GLY A 1 338 ? -15.223 -13.104 13.031 1.00 85.44 338 GLY A N 1
ATOM 2606 C CA . GLY A 1 338 ? -15.999 -14.267 12.610 1.00 85.44 338 GLY A CA 1
ATOM 2607 C C . GLY A 1 338 ? -15.149 -15.437 12.092 1.00 85.44 338 GLY A C 1
ATOM 2608 O O . GLY A 1 338 ? -13.957 -15.287 11.803 1.00 85.44 338 GLY A O 1
ATOM 2609 N N . PRO A 1 339 ? -15.763 -16.627 11.951 1.00 86.00 339 PRO A N 1
ATOM 2610 C CA . PRO A 1 339 ? -15.051 -17.883 11.707 1.00 86.00 339 PRO A CA 1
ATOM 2611 C C . PRO A 1 339 ? -14.316 -17.913 10.361 1.00 86.00 339 PRO A C 1
ATOM 2613 O O . PRO A 1 339 ? -13.193 -18.401 10.290 1.00 86.00 339 PRO A O 1
ATOM 2616 N N . LYS A 1 340 ? -14.897 -17.319 9.309 1.00 87.56 340 LYS A N 1
ATOM 2617 C CA . LYS A 1 340 ? -14.277 -17.241 7.974 1.00 87.56 340 LYS A CA 1
ATOM 2618 C C . LYS A 1 340 ? -12.955 -16.463 7.986 1.00 87.56 340 LYS A C 1
ATOM 2620 O O . LYS A 1 340 ? -12.005 -16.841 7.309 1.00 87.56 340 LYS A O 1
ATOM 2625 N N . VAL A 1 341 ? -12.885 -15.377 8.760 1.00 86.50 341 VAL A N 1
ATOM 2626 C CA . VAL A 1 341 ? -11.654 -14.584 8.910 1.00 86.50 341 VAL A CA 1
ATOM 2627 C C . VAL A 1 341 ? -10.609 -15.394 9.663 1.00 86.50 341 VAL A C 1
ATOM 2629 O O . VAL A 1 341 ? -9.462 -15.468 9.236 1.00 86.50 341 VAL A O 1
ATOM 2632 N N . GLN A 1 342 ? -11.014 -16.062 10.744 1.00 85.19 342 GLN A N 1
ATOM 2633 C CA . GLN A 1 342 ? -10.118 -16.909 11.522 1.00 85.19 342 GLN A CA 1
ATOM 2634 C C . GLN A 1 342 ? -9.518 -18.047 10.684 1.00 85.19 342 GLN A C 1
ATOM 2636 O O . GLN A 1 342 ? -8.321 -18.302 10.790 1.00 85.19 342 GLN A O 1
ATOM 2641 N N . GLU A 1 343 ? -10.319 -18.694 9.835 1.00 87.31 343 GLU A N 1
ATOM 2642 C CA . GLU A 1 343 ? -9.866 -19.726 8.898 1.00 87.31 343 GLU A CA 1
ATOM 2643 C C . GLU A 1 343 ? -8.797 -19.185 7.935 1.00 87.31 343 GLU A C 1
ATOM 2645 O O . GLU A 1 343 ? -7.717 -19.762 7.813 1.00 87.31 343 GLU A O 1
ATOM 2650 N N . GLN A 1 344 ? -9.049 -18.027 7.319 1.00 88.75 344 GLN A N 1
ATOM 2651 C CA . GLN A 1 344 ? -8.121 -17.409 6.367 1.00 88.75 344 GLN A CA 1
ATOM 2652 C C . GLN A 1 344 ? -6.858 -16.817 7.012 1.00 88.75 344 GLN A C 1
ATOM 2654 O O . GLN A 1 344 ? -5.849 -16.654 6.330 1.00 88.75 344 GLN A O 1
ATOM 2659 N N . LEU A 1 345 ? -6.870 -16.529 8.317 1.00 87.38 345 LEU A N 1
ATOM 2660 C CA . LEU A 1 345 ? -5.677 -16.110 9.059 1.00 87.38 345 LEU A CA 1
ATOM 2661 C C . LEU A 1 345 ? -4.781 -17.291 9.476 1.00 87.38 345 LEU A C 1
ATOM 2663 O O . LEU A 1 345 ? -3.614 -17.072 9.812 1.00 87.38 345 LEU A O 1
ATOM 2667 N N . GLN A 1 346 ? -5.271 -18.540 9.452 1.00 86.12 346 GLN A N 1
ATOM 2668 C CA . GLN A 1 346 ? -4.470 -19.701 9.868 1.00 86.12 346 GLN A CA 1
ATOM 2669 C C . GLN A 1 346 ? -3.169 -19.886 9.070 1.00 86.12 346 GLN A C 1
ATOM 2671 O O . GLN A 1 346 ? -2.146 -20.171 9.697 1.00 86.12 346 GLN A O 1
ATOM 2676 N N . PRO A 1 347 ? -3.142 -19.735 7.729 1.00 86.56 347 PRO A N 1
ATOM 2677 C CA . PRO A 1 347 ? -1.902 -19.831 6.964 1.00 86.56 347 PRO A CA 1
ATOM 2678 C C . PRO A 1 347 ? -0.865 -18.798 7.416 1.00 86.56 347 PRO A C 1
ATOM 2680 O O . PRO A 1 347 ? 0.290 -19.156 7.618 1.00 86.56 347 PRO A O 1
ATOM 2683 N N . ILE A 1 348 ? -1.290 -17.556 7.671 1.00 86.75 348 ILE A N 1
ATOM 2684 C CA . ILE A 1 348 ? -0.422 -16.473 8.155 1.00 86.75 348 ILE A CA 1
ATOM 2685 C C . ILE A 1 348 ? 0.153 -16.835 9.529 1.00 86.75 348 ILE A C 1
ATOM 2687 O O . ILE A 1 348 ? 1.360 -16.738 9.744 1.00 86.75 348 ILE A O 1
ATOM 2691 N N . ALA A 1 349 ? -0.692 -17.315 10.449 1.00 85.00 349 ALA A N 1
ATOM 2692 C CA . ALA A 1 349 ? -0.256 -17.752 11.774 1.00 85.00 349 ALA A CA 1
ATOM 2693 C C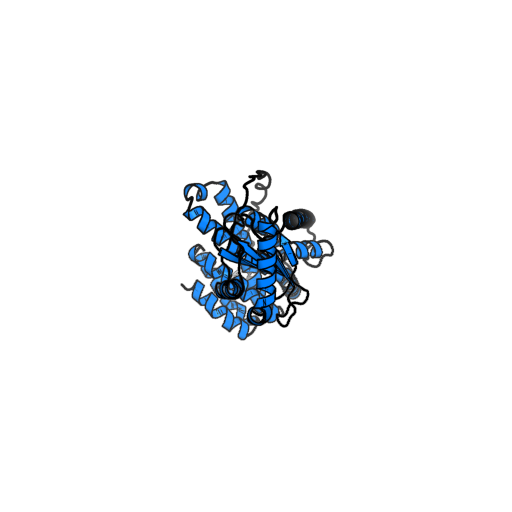 . ALA A 1 349 ? 0.804 -18.864 11.693 1.00 85.00 349 ALA A C 1
ATOM 2695 O O . ALA A 1 349 ? 1.822 -18.781 12.379 1.00 85.00 349 ALA A O 1
ATOM 2696 N N . LYS A 1 350 ? 0.605 -19.850 10.806 1.00 85.06 350 LYS A N 1
ATOM 2697 C CA . LYS A 1 350 ? 1.570 -20.933 10.557 1.00 85.06 350 LYS A CA 1
ATOM 2698 C C . LYS A 1 350 ? 2.888 -20.419 9.982 1.00 85.06 350 LYS A C 1
ATOM 2700 O O . LYS A 1 350 ? 3.936 -20.926 10.364 1.00 85.06 350 LYS A O 1
ATOM 2705 N N . THR A 1 351 ? 2.859 -19.425 9.092 1.00 84.75 351 THR A N 1
ATOM 2706 C CA . THR A 1 351 ? 4.086 -18.819 8.551 1.00 84.75 351 THR A CA 1
ATOM 2707 C C . THR A 1 351 ? 4.922 -18.188 9.663 1.00 84.75 351 THR A C 1
ATOM 2709 O O . THR A 1 351 ? 6.134 -18.347 9.654 1.00 84.75 351 THR A O 1
ATOM 2712 N N . ILE A 1 352 ? 4.302 -17.538 10.658 1.00 80.94 352 ILE A N 1
ATOM 2713 C CA . ILE A 1 352 ? 5.026 -16.901 11.780 1.00 80.94 352 ILE A CA 1
ATOM 2714 C C . ILE A 1 352 ? 5.580 -17.925 12.786 1.00 80.94 352 ILE A C 1
ATOM 2716 O O . ILE A 1 352 ? 6.472 -17.603 13.571 1.00 80.94 352 ILE A O 1
ATOM 2720 N N . GLU A 1 353 ? 5.021 -19.135 12.822 1.00 79.25 353 GLU A N 1
ATOM 2721 C CA . GLU A 1 353 ? 5.490 -20.221 13.693 1.00 79.25 353 GLU A CA 1
ATOM 2722 C C . GLU A 1 353 ? 6.727 -20.947 13.149 1.00 79.25 353 GLU A C 1
ATOM 2724 O O . GLU A 1 353 ? 7.410 -21.612 13.928 1.00 79.25 353 GLU A O 1
ATOM 2729 N N . ARG A 1 354 ? 7.015 -20.797 11.851 1.00 72.81 354 ARG A N 1
ATOM 2730 C CA . ARG A 1 354 ? 8.257 -21.246 11.212 1.00 72.81 354 ARG A CA 1
ATOM 2731 C C . ARG A 1 354 ? 9.360 -20.206 11.407 1.00 72.81 354 ARG A C 1
ATOM 2733 O O . ARG A 1 354 ? 10.510 -20.645 11.616 1.00 72.81 354 ARG A O 1
#

Organism: NCBI:txid1867956

pLDDT: mean 76.7, std 18.67, range [24.2, 96.44]

Secondary structure (DSSP, 8-state):
---------------------S--S-----------------HHHHHHHHTT--PPTT--S-EEEEEEE-TTSSEEEEEEEEE--SSHHHHHHHHHHHHHHHHTHHHHHTT---EEEEEEEETTTTEEEEEEE-S-SS--HHHHHHHHHHHHHHHHHHHHHHHHTPPP-TTSTTTHHHHHHH--HHHHHHGGG--GGGHHHHHHHHHHHHTTHHHHHHHTTSS-HHHHHHHHHHTHHHHHHHHHHHHHHHHHHHHHHHH-HHHHTSHHHHHHHHHHHHHHHHHHHHHHHHTTSTT--HHHHHHHHHHHHHHHHHHGGGS-HHHHHHHHHHHHTGGGG-HHHHHHHHHHHHHHH-

Foldseek 3Di:
DDDDDDPDDDDPPDDDDDDPPPDDDDDDDDDDDDDDDDFDDPVVLFVLLLVLADADPDAQDKWKKKFAADQQQATPDQIDTPDFDDDDRRVSRNVRSSRSCVVSRVVRSVVRDHGMWIWMQHPVVSTIDIGRPDPPLFDDPVLLVLLVVLLVQLLVVLVVCVVVVHQDACPDPSNVVSCVSLQALVSLLSLLRPDLVCLVRLLSSLVSLLSCLSNVVRHCPDDDLVRNLVRLLSCLSSLSSNLSSLLNNLVSVVVVCVVPVVVCPDPVNVVSVVSSVVSNLSSLVSLLVNLQRAPNELVSNVVVLVSLLSSLLSCLVPDDPVSLVVSLVSLVNSCNSDDVSNVSCVVSNVSSVD

Radius of gyration: 25.62 Å; chains: 1; bounding box: 47×44×113 Å

Sequence (354 aa):
MEIEHMIHKPRRATKITVFLTAVSVMWMFAFSISSAQDAPVNSKLNDTILACFMPPPGATHIAVISATFAEDGSFKEKPKIVESGEGSIDAAFAAAALRAVMRCEPRIAEFHLKGVVSFRFDPSSMSLGTQTTDIPDVPSPARLQAMATAADQLRDIVKKRRQSGQSISPTQPEIAPLLSVLCAPQEAERLKNASLKQYELVSQYARHVNTVMAVYEAETERGPQALITERTRQLGACFDATLWTGTVTLSMFETFFSATPALSNSPEWIVTRKTFHKSLFTATEGVLDGYRLDGIGSDWCLARIRPLDAMTRELIPTMPAEQKKRLRQSLRLAAKCGPKVQEQLQP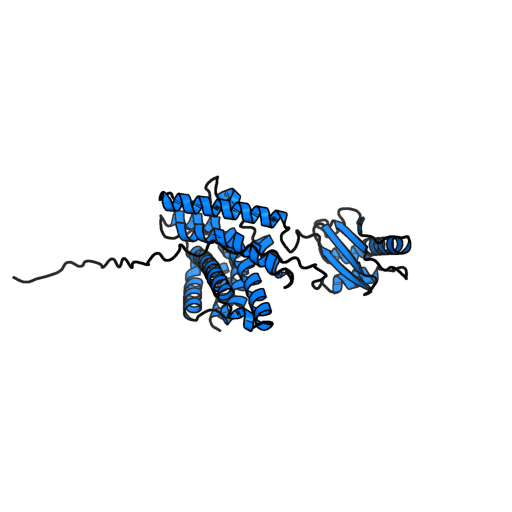IAKTIER

=== Feature glossary ===
The record interleaves many kinds of information about one protein. Here is each kind framed as the question it answers.

Q: What are the backbone torsion angles?
A: φ (phi) and ψ (psi) are the two rotatable backbone dihedrals per residue: φ is the C(i-1)–N–Cα–C torsion, ψ is the N–Cα–C–N(i+1) torsion, both in degrees on (−180°, 180°]. α-helical residues cluster near (−60°, −45°); β-strand residues near (−120°, +130°). A Ramachandran plot is simply a scatter of (φ, ψ) for every residue.

Q: What is the amino-acid chain?
A: This is the polypeptide sequence — one letter per residue, N-terminus first. Length ranges from a few dozen residues for small domains to over a thousand for large multi-domain proteins.

Q: How mobile is each atom in the crystal?
A: For experimental (PDB) structures, the B-factor (temperature factor) quantifies the positional spread of each atom in the crystal — a combination of thermal vibration and static disorder — in units of Å². High B-factors mark flexible loops or poorly resolved regions; low B-factors mark the rigid, well-ordered core.

Q: Are the domains correctly placed relative to each other?
A: Predicted Aligned Error (PAE) is an AlphaFold confidence matrix: entry (i, j) is the expected error in the position of residue j, in ångströms, when the prediction is superimposed on the true structure at residue i. Low PAE within a block of residues means that block is internally rigid and well-predicted; high PAE between two blocks means their relative placement is uncertain even if each block individually is confident.

Q: How confident is the AlphaFold model at each residue?
A: pLDDT is the predicted lDDT-Cα score: AlphaFold's confidence that the local environment of each residue (all inter-atomic distances within 15 Å) is correctly placed. It is a per-residue number between 0 and 100, with higher meaning more reliable.

Q: What family and function is it annotated with?
A: Functional annotations link the protein to curated databases. InterPro entries identify conserved domains and families by matching the sequence against member-database signatures (Pfam, PROSITE, CDD, …). Gene Ontology (GO) terms describe molecular function, biological process, and cellular component in a controlled vocabulary. CATH places the structure in a hierarchical fold classification (Class/Architecture/Topology/Homologous-superfamily). The organism is the source species.

Q: How big and how compact is the whole molecule?
A: Three whole-structure scalars: the radius of gyration (RMS distance of Cα from centroid, in Å), the count of Cα–Cα contacts (pairs closer than 8 Å and separated by more than four residues in sequence — i.e. tertiary, not local, contacts), and the bounding-box dimensions. Together they distinguish compact globular folds from extended fibres or disordered chains.

Q: What known structures does this most resemble?
A: The Foldseek neighbor list gives the closest experimentally determined structures in the PDB, ranked by structural alignment. TM-score near 1 means near-identical fold; near 0.3 means only rough topology match. This is how one finds what a novel AlphaFold prediction most resembles in the solved-structure universe.

Q: Which residues are buried vs exposed?
A: SASA measures how much of the protein is reachable by solvent. It is computed by rolling a water-sized probe over the atomic surface and summing the exposed area (Å²). Per-residue SASA distinguishes core (buried, low SASA) from surface (exposed, high SASA) residues; total SASA is a whole-molecule size measure.

Q: Which residues are in helices, strands, or loops?
A: Eight-state secondary structure (DSSP): H is the canonical α-helix, G the tighter 3₁₀-helix, I the wider π-helix; E/B are β-structure, T and S are turns and bends, and '-' is everything else. DSSP derives these from the pattern of main-chain N–H···O=C hydrogen bonds, not from the sequence.

Q: Where is each backbone atom in 3D?
A: Structure coordinates are given as an mmCIF _atom_site loop: one row per atom with element, residue name, chain id, sequence number, and x/y/z position in Å. Only the four main-chain atoms per residue are included here; side chains are omitted to keep the record compact.

Q: What if only a Cα trace is available?
A: Three-state secondary structure (P-SEA) collapses the eight DSSP classes into helix (a), strand (b), and coil (c). P-SEA assigns these from Cα geometry alone — distances and angles — without requiring backbone oxygens, so it works on any Cα trace.

Q: What do the rendered images show?
A: The six renders are orthographic views along the three Cartesian axes in both directions. Representation (cartoon, sticks, or surface) and color scheme (sequence-rainbow or by-chain) vary across proteins so the training set covers all the common visualization conventions.

Q: What does the local fold look like, residue by residue?
A: Foldseek's 3Di representation compresses backbone geometry into a per-residue letter drawn from a learned twenty-state alphabet. It captures the tertiary interaction pattern around each residue — which residues are packed against it in space, regardless of where they are in sequence.

Q: What do the diagnostic plots show?
A: The contact map is a binary N×N matrix image: pixel (i, j) is dark where Cα_i and Cα_j are within 8 Å and |i−j|>4. Because the |i−j|>4 filter removes local helical contacts, off-diagonal stripes parallel to the main diagonal indicate parallel β-sheets; stripes perpendicular to it indicate antiparallel β-sheets. The Ramachandran plot scatters every residue's (φ, ψ) pair against the sterically allowed regions. The PAE heatmap renders the predicted-aligned-error matrix.